Protein 3FLH (pdb70)

Sequence (326 aa):
NDKKIELLTTYLSLYIDHHTVLADQNATGKYVVLDVRNAPAQVKKDQIKGAIAPAKDLATRIGELDPAKTYVVYDWTGGTTLGKTALLVLLSAGFEAYELAGALEGWKGQLPLEHNDKKIELLTTYLSLYIDHHTVLADQNATGKYVVLDVRNAPAQVKKDQIKGAIAPAKDLATRIGELDPAKTYVVYDWTGGTTLGKTALLVLLSAGFEAYELAGALEGWKGQLPLEHHHHNDKKIELLTTYLSLYIDHHTVLADQNATGKYVVLDVRNQIKGAIAPAKDLATRIGELDPAKTYVVYDWTGGTTLGKTALLVLLSAGFEAYELA

Foldseek 3Di:
DVVVVVCVVVVPVQADEVVVVQVVCVCVQQEAEEEAPPDDCVVVVKFAPNHDYHLVCCVVCVVVDDQPHEYEYAYDFPPDCSQVSSSCVQVVVVHHYHYYVGGPVNCVCPHHMGD/DVVVVVCVVVVCLQADEVVVVQVVVVVVQQEAEEEAEPPVVCVVQFAAARYDYHLVCLLVCVVVDDQNHEYEYAYCAPPDCSQVSSSCSQVVVVHHYHYYPGGNVRCPCPHHTNDDDD/DVVVVVCVVVVPVQADEVVVVVCVCVVVQQEAEEEAPCDDPRHHYHLVCCLPCVVVDDLSHEYEYEDPVPDDPRSVSSSVSQVVVVHHYHYYD

Radius of gyration: 20.42 Å; Cα contacts (8 Å, |Δi|>4): 548; chains: 3; bounding box: 60×43×54 Å

InterPro domains:
  IPR001763 Rhodanese-like domain [PF00581] (23-111)
  IPR001763 Rhodanese-like domain [PS50206] (29-119)
  IPR001763 Rhodanese-like domain [SM00450] (19-116)
  IPR036873 Rhodanese-like domain superfamily [G3DSA:3.40.250.10] (1-120)
  IPR036873 Rhodanese-like domain superfamily [SSF52821] (23-119)
  IPR050229 Thiosulfate sulfurtransferase GlpE [PTHR43031] (27-118)

CATH classification: 3.40.250.10

Solvent-accessible surface area: 16706 Å² total

Nearest PDB structures (foldseek):
  3flh-assembly1_A  TM=1.009E+00  e=1.452E-22  Lactiplantibacillus plantarum
  3fnj-assembly2_E  TM=9.848E-01  e=2.359E-20  Lactiplantibacillus plantarum
  3o3w-assembly2_F  TM=7.785E-01  e=2.132E-08  Halalkalibacterium halodurans
  3o3w-assembly2_D  TM=7.700E-01  e=6.942E-07  Halalkalibacterium halodurans
  3tp9-assembly1_B  TM=7.769E-01  e=1.414E-05  Alicyclobacillus acidocaldarius subsp. acidocaldarius DSM 446

Secondary structure (DSSP, 8-state):
-HHHHHHHHHHHTTEE-HHHHHH-------EEEEE---S-HHHH--EETT-B--HHHHHHHGGGS-TTSEEEEE-SSSS-SHHHHHHHHHHHHT-EEEEETTHHHHHH----EE-/-HHHHHHHHHHHTTEE-HHHHHH-------EEEEE-S-GGGGGG--PBTT-B--HHHHHHHGGGS-TTSEEEEE-SSTTSSHHHHHHHHHHHTT-EEEEETTHHHHHH----BSS---/-HHHHHHHHHHHHTEE-HHHHHH---S---EEEEE-----TT-B--HHHHHHHGGGS-TTSEEEEE-TT--SSHHHHHHHHHHHTT--EEEE-

B-factor: mean 23.4, std 12.41, range [1.0, 78.78]

Organism: Lactiplantibacillus plantarum (strain ATCC BAA-793 / NCIMB 8826 / WCFS1) (NCBI:txid220668)

Structure (mmCIF, N/CA/C/O backbone):
data_3FLH
#
_entry.id   3FLH
#
_cell.length_a   57.892
_cell.length_b   47.429
_cell.length_c   62.769
_cell.angle_alpha   90.00
_cell.angle_beta   113.55
_cell.angle_gamma   90.00
#
_symmetry.space_group_name_H-M   'P 1 21 1'
#
loop_
_entity.id
_entity.type
_entity.pdbx_description
1 polymer 'uncharacterized protein lp_1913'
2 non-polymer 'BROMIDE ION'
3 water water
#
loop_
_atom_site.group_PDB
_atom_site.id
_atom_site.type_symbol
_atom_site.label_atom_id
_atom_site.label_alt_id
_atom_site.label_comp_id
_atom_site.label_asym_id
_atom_site.label_entity_id
_atom_site.label_seq_id
_atom_site.pdbx_PDB_ins_code
_atom_site.Cartn_x
_atom_site.Cartn_y
_atom_site.Cartn_z
_atom_site.occupancy
_atom_site.B_iso_or_equiv
_atom_site.auth_seq_id
_atom_site.auth_comp_id
_atom_site.auth_asym_id
_atom_site.auth_atom_id
_atom_site.pdbx_PDB_model_num
ATOM 9 N N . ASN A 1 2 ? 3.115 16.915 18.813 1.00 20.90 2 ASN A N 1
ATOM 10 C CA . ASN A 1 2 ? 3.951 15.920 18.147 1.00 22.00 2 ASN A CA 1
ATOM 11 C C . ASN A 1 2 ? 4.601 16.461 16.889 1.00 16.48 2 ASN A C 1
ATOM 12 O O . ASN A 1 2 ? 4.808 15.719 15.931 1.00 22.51 2 ASN A O 1
ATOM 17 N N . ASP A 1 3 ? 4.921 17.749 16.889 1.00 15.37 3 ASP A N 1
ATOM 18 C CA . ASP A 1 3 ? 5.537 18.371 15.730 1.00 19.85 3 ASP A CA 1
ATOM 19 C C . ASP A 1 3 ? 6.843 17.699 15.314 1.00 15.16 3 ASP A C 1
ATOM 20 O O . ASP A 1 3 ? 7.034 17.409 14.138 1.00 14.80 3 ASP A O 1
ATOM 25 N N . LYS A 1 4 ? 7.739 17.452 16.265 1.00 13.81 4 LYS A N 1
ATOM 26 C CA . LYS A 1 4 ? 9.004 16.818 15.920 1.00 15.32 4 LYS A CA 1
ATOM 27 C C . LYS A 1 4 ? 8.810 15.435 15.316 1.00 11.17 4 LYS A C 1
ATOM 28 O O . LYS A 1 4 ? 9.460 15.082 14.332 1.00 13.95 4 LYS A O 1
ATOM 34 N N . LYS A 1 5 ? 7.916 14.651 15.903 1.00 10.50 5 LYS A N 1
ATOM 35 C CA . LYS A 1 5 ? 7.653 13.308 15.398 1.00 13.67 5 LYS A CA 1
ATOM 36 C C . LYS A 1 5 ? 7.124 13.339 13.962 1.00 17.44 5 LYS A C 1
ATOM 37 O O . LYS A 1 5 ? 7.596 12.592 13.105 1.00 9.37 5 LYS A O 1
ATOM 43 N N . ILE A 1 6 ? 6.143 14.203 13.714 1.00 10.84 6 ILE A N 1
ATOM 44 C CA . ILE A 1 6 ? 5.534 14.341 12.392 1.00 13.35 6 ILE A CA 1
ATOM 45 C C . ILE A 1 6 ? 6.574 14.755 11.341 1.00 13.66 6 ILE A C 1
ATOM 46 O O . ILE A 1 6 ? 6.596 14.226 10.230 1.00 11.73 6 ILE A O 1
ATOM 51 N N . GLU A 1 7 ? 7.438 15.694 11.710 1.00 12.06 7 GLU A N 1
ATOM 52 C CA . GLU A 1 7 ? 8.491 16.168 10.829 1.00 16.11 7 GLU A CA 1
ATOM 53 C C . GLU A 1 7 ? 9.419 15.014 10.425 1.00 17.12 7 GLU A C 1
ATOM 54 O O . GLU A 1 7 ? 9.720 14.831 9.243 1.00 13.01 7 GLU A O 1
ATOM 60 N N . LEU A 1 8 ? 9.872 14.241 11.408 1.00 9.47 8 LEU A N 1
ATOM 61 C CA . LEU A 1 8 ? 10.763 13.119 11.129 1.00 8.25 8 LEU A CA 1
ATOM 62 C C . LEU A 1 8 ? 10.044 12.058 10.300 1.00 10.52 8 LEU A C 1
ATOM 63 O O . LEU A 1 8 ? 10.587 11.573 9.312 1.00 13.06 8 LEU A O 1
ATOM 68 N N . LEU A 1 9 ? 8.822 11.705 10.696 1.00 9.95 9 LEU A N 1
ATOM 69 C CA . LEU A 1 9 ? 8.061 10.703 9.962 1.00 11.13 9 LEU A CA 1
ATOM 70 C C . LEU A 1 9 ? 7.871 11.106 8.503 1.00 9.06 9 LEU A C 1
ATOM 71 O O . LEU A 1 9 ? 7.987 10.283 7.595 1.00 12.45 9 LEU A O 1
ATOM 76 N N . THR A 1 10 ? 7.580 12.376 8.271 1.00 10.72 10 THR A N 1
ATOM 77 C CA . THR A 1 10 ? 7.367 12.840 6.905 1.00 11.02 10 THR A CA 1
ATOM 78 C C . THR A 1 10 ? 8.659 12.777 6.089 1.00 12.53 10 THR A C 1
ATOM 79 O O . THR A 1 10 ? 8.654 12.289 4.964 1.00 9.85 10 THR A O 1
ATOM 83 N N . THR A 1 11 ? 9.764 13.260 6.653 1.00 9.54 11 THR A N 1
ATOM 84 C CA . THR A 1 11 ? 11.031 13.215 5.933 1.00 12.85 11 THR A CA 1
ATOM 85 C C . THR A 1 11 ? 11.463 11.760 5.729 1.00 14.76 11 THR A C 1
ATOM 86 O O . THR A 1 11 ? 11.899 11.368 4.638 1.00 9.97 11 THR A O 1
ATOM 90 N N . TYR A 1 12 ? 11.324 10.964 6.782 1.00 9.13 12 TYR A N 1
ATOM 91 C CA . TYR A 1 12 ? 11.691 9.557 6.742 1.00 14.66 12 TYR A CA 1
ATOM 92 C C . TYR A 1 12 ? 10.940 8.817 5.645 1.00 12.54 12 TYR A C 1
ATOM 93 O O . TYR A 1 12 ? 11.545 8.128 4.817 1.00 6.62 12 TYR A O 1
ATOM 102 N N . LEU A 1 13 ? 9.617 8.949 5.639 1.00 6.29 13 LEU A N 1
ATOM 103 C CA . LEU A 1 13 ? 8.810 8.266 4.631 1.00 11.25 13 LEU A CA 1
ATOM 104 C C . LEU A 1 13 ? 9.087 8.738 3.203 1.00 9.61 13 LEU A C 1
ATOM 105 O O . LEU A 1 13 ? 8.970 7.952 2.260 1.00 5.91 13 LEU A O 1
ATOM 110 N N . SER A 1 14 ? 9.468 10.005 3.039 1.00 4.37 14 SER A N 1
ATOM 111 C CA . SER A 1 14 ? 9.762 10.524 1.701 1.00 5.13 14 SER A CA 1
ATOM 112 C C . SER A 1 14 ? 10.982 9.851 1.054 1.00 6.73 14 SER A C 1
ATOM 113 O O . SER A 1 14 ? 11.263 10.056 -0.128 1.00 7.31 14 SER A O 1
ATOM 116 N N . LEU A 1 15 ? 11.710 9.058 1.831 1.00 8.93 15 LEU A N 1
ATOM 117 C CA . LEU A 1 15 ? 12.888 8.363 1.313 1.00 5.41 15 LEU A CA 1
ATOM 118 C C . LEU A 1 15 ? 12.511 7.136 0.486 1.00 10.92 15 LEU A C 1
ATOM 119 O O . LEU A 1 15 ? 13.277 6.694 -0.378 1.00 11.24 15 LEU A O 1
ATOM 124 N N . TYR A 1 16 ? 11.322 6.603 0.742 1.00 6.39 16 TYR A N 1
ATOM 125 C CA . TYR A 1 16 ? 10.861 5.383 0.090 1.00 8.48 16 TYR A CA 1
ATOM 126 C C . TYR A 1 16 ? 9.869 5.470 -1.059 1.00 16.96 16 TYR A C 1
ATOM 127 O O . TYR A 1 16 ? 9.212 6.485 -1.276 1.00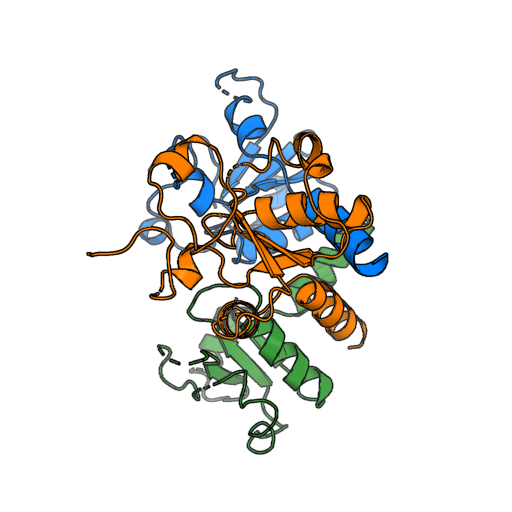 15.74 16 TYR A O 1
ATOM 136 N N . ILE A 1 17 ? 9.775 4.362 -1.789 1.00 11.16 17 ILE A N 1
ATOM 137 C CA . ILE A 1 17 ? 8.813 4.225 -2.873 1.00 10.85 17 ILE A CA 1
ATOM 138 C C . ILE A 1 17 ? 8.124 2.893 -2.570 1.00 12.18 17 ILE A C 1
ATOM 139 O O . ILE A 1 17 ? 8.774 1.938 -2.154 1.00 12.60 17 ILE A O 1
ATOM 144 N N . ASP A 1 18 ? 6.806 2.849 -2.752 1.00 14.45 18 ASP A N 1
ATOM 145 C CA . ASP A 1 18 ? 6.000 1.654 -2.477 1.00 22.24 18 ASP A CA 1
ATOM 146 C C . ASP A 1 18 ? 6.275 0.542 -3.485 1.00 17.70 18 ASP A C 1
ATOM 147 O O . ASP A 1 18 ? 6.396 0.796 -4.680 1.00 17.35 18 ASP A O 1
ATOM 152 N N . HIS A 1 19 ? 6.346 -0.692 -3.001 1.00 14.41 19 HIS A N 1
ATOM 153 C CA . HIS A 1 19 ? 6.625 -1.829 -3.868 1.00 17.90 19 HIS A CA 1
ATOM 154 C C . HIS A 1 19 ? 5.563 -2.032 -4.947 1.00 19.20 19 HIS A C 1
ATOM 155 O O . HIS A 1 19 ? 5.850 -2.586 -6.008 1.00 17.65 19 HIS A O 1
ATOM 162 N N . HIS A 1 20 ? 4.336 -1.600 -4.677 1.00 17.39 20 HIS A N 1
ATOM 163 C CA . HIS A 1 20 ? 3.261 -1.755 -5.655 1.00 24.66 20 HIS A CA 1
ATOM 164 C C . HIS A 1 20 ? 3.590 -0.986 -6.935 1.00 17.33 20 HIS A C 1
ATOM 165 O O . HIS A 1 20 ? 3.366 -1.470 -8.047 1.00 10.10 20 HIS A O 1
ATOM 172 N N . THR A 1 21 ? 4.125 0.216 -6.761 1.00 12.97 21 THR A N 1
ATOM 173 C CA . THR A 1 21 ? 4.503 1.072 -7.878 1.00 12.96 21 THR A CA 1
ATOM 174 C C . THR A 1 21 ? 5.627 0.419 -8.673 1.00 12.78 21 THR A C 1
ATOM 175 O O . THR A 1 21 ? 5.614 0.421 -9.905 1.00 8.98 21 THR A O 1
ATOM 179 N N . VAL A 1 22 ? 6.603 -0.145 -7.967 1.00 11.66 22 VAL A N 1
ATOM 180 C CA . VAL A 1 22 ? 7.719 -0.801 -8.635 1.00 8.55 22 VAL A CA 1
ATOM 181 C C . VAL A 1 22 ? 7.178 -2.007 -9.412 1.00 12.83 22 VAL A C 1
ATOM 182 O O . VAL A 1 22 ? 7.500 -2.183 -10.589 1.00 8.84 22 VAL A O 1
ATOM 186 N N . LEU A 1 23 ? 6.333 -2.804 -8.753 1.00 11.06 23 LEU A N 1
ATOM 187 C CA . LEU A 1 23 ? 5.725 -3.996 -9.356 1.00 17.80 23 LEU A CA 1
ATOM 188 C C . LEU A 1 23 ? 4.969 -3.698 -10.659 1.00 17.17 23 LEU A C 1
ATOM 189 O O . LEU A 1 23 ? 5.087 -4.441 -11.638 1.00 17.68 23 LEU A O 1
ATOM 194 N N . ALA A 1 24 ? 4.189 -2.621 -10.669 1.00 17.53 24 ALA A N 1
ATOM 195 C CA . ALA A 1 24 ? 3.421 -2.248 -11.859 1.00 14.68 24 ALA A CA 1
ATOM 196 C C . ALA A 1 24 ? 4.315 -1.821 -13.027 1.00 20.66 24 ALA A C 1
ATOM 197 O O . ALA A 1 24 ? 3.979 -2.048 -14.191 1.00 19.18 24 ALA A O 1
ATOM 199 N N . ASP A 1 25 ? 5.449 -1.200 -12.716 1.00 14.34 25 ASP A N 1
ATOM 200 C CA . ASP A 1 25 ? 6.381 -0.751 -13.744 1.00 17.33 25 ASP A CA 1
ATOM 201 C C . ASP A 1 25 ? 6.945 -1.927 -14.539 1.00 23.13 25 ASP A C 1
ATOM 202 O O . ASP A 1 25 ? 7.104 -1.838 -15.762 1.00 20.65 25 ASP A O 1
ATOM 215 N N . GLN A 1 27 ? 5.522 -5.051 -14.686 1.00 27.34 27 GLN A N 1
ATOM 216 C CA . GLN A 1 27 ? 4.442 -5.797 -15.324 1.00 34.08 27 GLN A CA 1
ATOM 217 C C . GLN A 1 27 ? 3.885 -5.047 -16.533 1.00 38.88 27 GLN A C 1
ATOM 218 O O . GLN A 1 27 ? 3.243 -5.645 -17.395 1.00 42.42 27 GLN A O 1
ATOM 224 N N . ASN A 1 28 ? 4.126 -3.740 -16.591 1.00 35.72 28 ASN A N 1
ATOM 225 C CA . ASN A 1 28 ? 3.655 -2.927 -17.707 1.00 29.87 28 ASN A CA 1
ATOM 226 C C . ASN A 1 28 ? 4.812 -2.525 -18.619 1.00 28.66 28 ASN A C 1
ATOM 227 O O . ASN A 1 28 ? 4.604 -1.920 -19.673 1.00 22.55 28 ASN A O 1
ATOM 232 N N . ALA A 1 29 ? 6.029 -2.875 -18.207 1.00 20.89 29 ALA A N 1
ATOM 233 C CA . ALA A 1 29 ? 7.235 -2.559 -18.967 1.00 13.80 29 ALA A CA 1
ATOM 234 C C . ALA A 1 29 ? 7.267 -1.076 -19.318 1.00 19.33 29 ALA A C 1
ATOM 235 O O . ALA A 1 29 ? 7.635 -0.695 -20.431 1.00 17.22 29 ALA A O 1
ATOM 237 N N . THR A 1 30 ? 6.891 -0.243 -18.351 1.00 17.93 30 THR A N 1
ATOM 238 C CA . THR A 1 30 ? 6.848 1.196 -18.552 1.00 13.40 30 THR A CA 1
ATOM 239 C C . THR A 1 30 ? 8.187 1.897 -18.433 1.00 16.61 30 THR A C 1
ATOM 240 O O . THR A 1 30 ? 8.271 3.109 -18.623 1.00 16.24 30 THR A O 1
ATOM 244 N N . GLY A 1 31 ? 9.230 1.134 -18.119 1.00 20.35 31 GLY A N 1
ATOM 245 C CA . GLY A 1 31 ? 10.564 1.698 -17.987 1.00 17.76 31 GLY A CA 1
ATOM 246 C C . GLY A 1 31 ? 10.694 2.878 -17.043 1.00 22.39 31 GLY A C 1
ATOM 247 O O . GLY A 1 31 ? 11.502 3.781 -17.275 1.00 19.14 31 GLY A O 1
ATOM 248 N N . LYS A 1 32 ? 9.917 2.881 -15.965 1.00 18.46 32 LYS A N 1
ATOM 249 C CA . LYS A 1 32 ? 9.973 3.992 -15.009 1.00 16.05 32 LYS A CA 1
ATOM 250 C C . LYS A 1 32 ? 11.133 3.939 -14.023 1.00 14.78 32 LYS A C 1
ATOM 251 O O . LYS A 1 32 ? 11.714 4.973 -13.693 1.00 11.89 32 LYS A O 1
ATOM 257 N N . TYR A 1 33 ? 11.468 2.737 -13.559 1.00 11.70 33 TYR A N 1
ATOM 258 C CA . TYR A 1 33 ? 12.515 2.588 -12.559 1.00 12.75 33 TYR A CA 1
ATOM 259 C C . TYR A 1 33 ? 13.600 1.559 -12.861 1.00 15.78 33 TYR A C 1
ATOM 260 O O . TYR A 1 33 ? 13.362 0.569 -13.544 1.00 8.08 33 TYR A O 1
ATOM 269 N N . VAL A 1 34 ? 14.801 1.817 -12.349 1.00 11.72 34 VAL A N 1
ATOM 270 C CA . VAL A 1 34 ? 15.909 0.881 -12.483 1.00 10.07 34 VAL A CA 1
ATOM 271 C C . VAL A 1 34 ? 16.118 0.409 -11.058 1.00 13.01 34 VAL A C 1
ATOM 272 O O . VAL A 1 34 ? 16.407 1.215 -10.165 1.00 12.65 34 VAL A O 1
ATOM 276 N N . VAL A 1 35 ? 15.938 -0.885 -10.834 1.00 4.52 35 VAL A N 1
ATOM 277 C CA . VAL A 1 35 ? 16.104 -1.451 -9.501 1.00 8.21 35 VAL A CA 1
ATOM 278 C C . VAL A 1 35 ? 17.537 -1.898 -9.226 1.00 8.37 35 VAL A C 1
ATOM 279 O O . VAL A 1 35 ? 18.081 -2.732 -9.945 1.00 9.38 35 VAL A O 1
ATOM 283 N N . LEU A 1 36 ? 18.139 -1.337 -8.178 1.00 6.59 36 LEU A N 1
ATOM 284 C CA . LEU A 1 36 ? 19.502 -1.688 -7.792 1.00 7.95 36 LEU A CA 1
ATOM 285 C C . LEU A 1 36 ? 19.549 -2.475 -6.481 1.00 9.22 36 LEU A C 1
ATOM 286 O O . LEU A 1 36 ? 18.988 -2.059 -5.465 1.00 4.87 36 LEU A O 1
ATOM 291 N N . ASP A 1 37 ? 20.216 -3.622 -6.525 1.00 8.06 37 ASP A N 1
ATOM 292 C CA . ASP A 1 37 ? 20.406 -4.479 -5.354 1.00 6.67 37 ASP A CA 1
ATOM 293 C C . ASP A 1 37 ? 21.748 -3.969 -4.812 1.00 9.95 37 ASP A C 1
ATOM 294 O O . ASP A 1 37 ? 22.792 -4.206 -5.428 1.00 5.98 37 ASP A O 1
ATOM 299 N N . VAL A 1 38 ? 21.741 -3.278 -3.672 1.00 6.60 38 VAL A N 1
ATOM 300 C CA . VAL A 1 38 ? 22.986 -2.715 -3.146 1.00 5.34 38 VAL A CA 1
ATOM 301 C C . VAL A 1 38 ? 23.684 -3.467 -2.012 1.00 6.08 38 VAL A C 1
ATOM 302 O O . VAL A 1 38 ? 24.552 -2.922 -1.332 1.00 8.01 38 VAL A O 1
ATOM 306 N N . ARG A 1 39 ? 23.314 -4.725 -1.822 1.00 5.88 39 ARG A N 1
ATOM 307 C CA . ARG A 1 39 ? 23.916 -5.559 -0.794 1.00 4.62 39 ARG A CA 1
ATOM 308 C C . ARG A 1 39 ? 25.387 -5.809 -1.115 1.00 7.35 39 ARG A C 1
ATOM 309 O O . ARG A 1 39 ? 25.760 -5.982 -2.276 1.00 10.49 39 ARG A O 1
ATOM 317 N N . ASN A 1 40 ? 26.223 -5.841 -0.083 1.00 9.71 40 ASN A N 1
ATOM 318 C CA . ASN A 1 40 ? 27.649 -6.076 -0.275 1.00 7.73 40 ASN A CA 1
ATOM 319 C C . ASN A 1 40 ? 28.021 -7.549 -0.198 1.00 17.50 40 ASN A C 1
ATOM 320 O O . ASN A 1 40 ? 29.139 -7.929 -0.560 1.00 13.12 40 ASN A O 1
ATOM 325 N N . ALA A 1 41 ? 27.109 -8.383 0.286 1.00 12.30 41 ALA A N 1
ATOM 326 C CA . ALA A 1 41 ? 27.408 -9.810 0.397 1.00 13.51 41 ALA A CA 1
ATOM 327 C C . ALA A 1 41 ? 27.696 -10.460 -0.957 1.00 9.32 41 ALA A C 1
ATOM 328 O O . ALA A 1 41 ? 27.210 -10.006 -1.998 1.00 8.84 41 ALA A O 1
ATOM 330 N N . PRO A 1 42 ? 28.497 -11.535 -0.957 1.00 8.17 42 PRO A N 1
ATOM 331 C CA . PRO A 1 42 ? 28.819 -12.227 -2.210 1.00 12.50 42 PRO A CA 1
ATOM 332 C C . PRO A 1 42 ? 27.557 -12.832 -2.837 1.00 10.34 42 PRO A C 1
ATOM 333 O O . PRO A 1 42 ? 26.544 -13.046 -2.153 1.00 9.17 42 PRO A O 1
ATOM 337 N N . ALA A 1 43 ? 27.634 -13.118 -4.134 1.00 14.57 43 ALA A N 1
ATOM 338 C CA . ALA A 1 43 ? 26.527 -13.722 -4.877 1.00 12.11 43 ALA A CA 1
ATOM 339 C C . ALA A 1 43 ? 26.097 -15.041 -4.225 1.00 15.17 43 ALA A C 1
ATOM 340 O O . ALA A 1 43 ? 24.900 -15.353 -4.152 1.00 12.06 43 ALA A O 1
ATOM 342 N N . GLN A 1 44 ? 27.077 -15.808 -3.748 1.00 10.32 44 GLN A N 1
ATOM 343 C CA . GLN A 1 44 ? 26.807 -17.088 -3.099 1.00 13.02 44 GLN A CA 1
ATOM 344 C C . GLN A 1 44 ? 26.022 -16.926 -1.800 1.00 10.58 44 GLN A C 1
ATOM 345 O O . GLN A 1 44 ? 25.386 -17.870 -1.335 1.00 13.53 44 GLN A O 1
ATOM 351 N N . VAL A 1 45 ? 26.070 -15.733 -1.214 1.00 12.55 45 VAL A N 1
ATOM 352 C CA . VAL A 1 45 ? 25.330 -15.468 0.017 1.00 11.56 45 VAL A CA 1
ATOM 353 C C . VAL A 1 45 ? 23.978 -14.843 -0.328 1.00 15.05 45 VAL A C 1
ATOM 354 O O . VAL A 1 45 ? 22.958 -15.169 0.285 1.00 12.50 45 VAL A O 1
ATOM 358 N N . LYS A 1 46 ? 23.959 -13.949 -1.310 1.00 8.03 46 LYS A N 1
ATOM 359 C CA . LYS A 1 46 ? 22.700 -13.325 -1.684 1.00 18.64 46 LYS A CA 1
ATOM 360 C C . LYS A 1 46 ? 21.692 -14.373 -2.148 1.00 18.16 46 LYS A C 1
ATOM 361 O O . LYS A 1 46 ? 20.529 -14.344 -1.736 1.00 15.56 46 LYS A O 1
ATOM 367 N N . LYS A 1 47 ? 22.143 -15.303 -2.987 1.00 18.11 47 LYS A N 1
ATOM 368 C CA . LYS A 1 47 ? 21.286 -16.374 -3.505 1.00 18.55 47 LYS A CA 1
ATOM 369 C C . LYS A 1 47 ? 20.364 -15.895 -4.620 1.00 18.65 47 LYS A C 1
ATOM 370 O O . LYS A 1 47 ? 20.543 -16.249 -5.784 1.00 25.22 47 LYS A O 1
ATOM 376 N N . ASP A 1 48 ? 19.368 -15.099 -4.254 1.00 16.52 48 ASP A N 1
ATOM 377 C CA . ASP A 1 48 ? 18.413 -14.576 -5.220 1.00 19.22 48 ASP A CA 1
ATOM 378 C C . ASP A 1 48 ? 18.345 -13.052 -5.142 1.00 22.03 48 ASP A C 1
ATOM 379 O O . ASP A 1 48 ? 18.898 -12.439 -4.227 1.00 17.84 48 ASP A O 1
ATOM 384 N N . GLN A 1 49 ? 17.657 -12.449 -6.105 1.00 14.62 49 GLN A N 1
ATOM 385 C CA . GLN A 1 49 ? 17.516 -11.004 -6.145 1.00 12.50 49 GLN A CA 1
ATOM 386 C C . GLN A 1 49 ? 16.185 -10.654 -6.792 1.00 15.74 49 GLN A C 1
ATOM 387 O O . GLN A 1 49 ? 15.534 -11.514 -7.395 1.00 10.12 49 GLN A O 1
ATOM 393 N N . ILE A 1 50 ? 15.770 -9.401 -6.651 1.00 9.77 50 ILE A N 1
ATOM 394 C CA . ILE A 1 50 ? 14.523 -8.966 -7.257 1.00 10.50 50 ILE A CA 1
ATOM 395 C C . ILE A 1 50 ? 14.649 -9.106 -8.767 1.00 11.29 50 ILE A C 1
ATOM 396 O O . ILE A 1 50 ? 15.698 -8.816 -9.346 1.00 9.90 50 ILE A O 1
ATOM 401 N N . LYS A 1 51 ? 13.579 -9.584 -9.391 1.00 19.24 51 LYS A N 1
ATOM 402 C CA . LYS A 1 51 ? 13.533 -9.794 -10.838 1.00 19.33 51 LYS A CA 1
ATOM 403 C C . LYS A 1 51 ? 13.891 -8.530 -11.617 1.00 16.27 51 LYS A C 1
ATOM 404 O O . LYS A 1 51 ? 13.254 -7.494 -11.448 1.00 15.85 51 LYS A O 1
ATOM 410 N N . GLY A 1 52 ? 14.912 -8.624 -12.467 1.00 17.01 52 GLY A N 1
ATOM 411 C CA . GLY A 1 52 ? 15.318 -7.488 -13.274 1.00 10.13 52 GLY A CA 1
ATOM 412 C C . GLY A 1 52 ? 16.240 -6.503 -12.586 1.00 15.21 52 GLY A C 1
ATOM 413 O O . GLY A 1 52 ? 16.638 -5.500 -13.180 1.00 15.81 52 GLY A O 1
ATOM 414 N N . ALA A 1 53 ? 16.590 -6.794 -11.340 1.00 12.12 53 ALA A N 1
ATOM 415 C CA . ALA A 1 53 ? 17.461 -5.929 -10.561 1.00 13.25 53 ALA A CA 1
ATOM 416 C C . ALA A 1 53 ? 18.902 -5.951 -11.052 1.00 16.23 53 ALA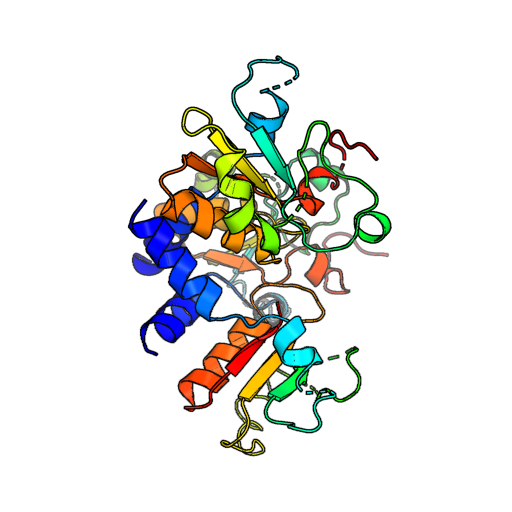 A C 1
ATOM 417 O O . ALA A 1 53 ? 19.347 -6.912 -11.674 1.00 15.59 53 ALA A O 1
ATOM 419 N N . ILE A 1 54 ? 19.629 -4.880 -10.771 1.00 15.28 54 ILE A N 1
ATOM 420 C CA . ILE A 1 54 ? 21.028 -4.802 -11.158 1.00 17.51 54 ILE A CA 1
ATOM 421 C C . ILE A 1 54 ? 21.859 -4.830 -9.878 1.00 16.38 54 ILE A C 1
ATOM 422 O O . ILE A 1 54 ? 21.583 -4.090 -8.928 1.00 13.36 54 ILE A O 1
ATOM 427 N N . ALA A 1 55 ? 22.868 -5.691 -9.855 1.00 7.77 55 ALA A N 1
ATOM 428 C CA . ALA A 1 55 ? 23.730 -5.803 -8.691 1.00 12.37 55 ALA A CA 1
ATOM 429 C C . ALA A 1 55 ? 24.664 -4.611 -8.681 1.00 10.88 55 ALA A C 1
ATOM 430 O O . ALA A 1 55 ? 25.538 -4.478 -9.545 1.00 14.52 55 ALA A O 1
ATOM 440 N N . PRO A 1 57 ? 26.605 -3.155 -5.609 1.00 11.94 57 PRO A N 1
ATOM 441 C CA . PRO A 1 57 ? 27.022 -3.098 -4.203 1.00 11.24 57 PRO A CA 1
ATOM 442 C C . PRO A 1 57 ? 27.282 -1.688 -3.713 1.00 15.92 57 PRO A C 1
ATOM 443 O O . PRO A 1 57 ? 27.987 -0.913 -4.364 1.00 10.40 57 PRO A O 1
ATOM 447 N N . ALA A 1 58 ? 26.719 -1.371 -2.552 1.00 10.53 58 ALA A N 1
ATOM 448 C CA . ALA A 1 58 ? 26.881 -0.056 -1.950 1.00 6.04 58 ALA A CA 1
ATOM 449 C C . ALA A 1 58 ? 28.351 0.353 -1.886 1.00 17.91 58 ALA A C 1
ATOM 450 O O . ALA A 1 58 ? 28.683 1.519 -2.091 1.00 12.07 58 ALA A O 1
ATOM 452 N N . LYS A 1 59 ? 29.228 -0.609 -1.615 1.00 7.74 59 LYS A N 1
ATOM 453 C CA . LYS A 1 59 ? 30.653 -0.325 -1.516 1.00 14.85 59 LYS A CA 1
ATOM 454 C C . LYS A 1 59 ? 31.342 0.050 -2.829 1.00 18.85 59 LYS A C 1
ATOM 455 O O . LYS A 1 59 ? 32.437 0.611 -2.810 1.00 15.88 59 LYS A O 1
ATOM 461 N N . ASP A 1 60 ? 30.712 -0.258 -3.962 1.00 13.60 60 ASP A N 1
ATOM 462 C CA . ASP A 1 60 ? 31.295 0.052 -5.270 1.00 12.96 60 ASP A CA 1
ATOM 463 C C . ASP A 1 60 ? 30.530 1.138 -6.024 1.00 14.24 60 ASP A C 1
ATOM 464 O O . ASP A 1 60 ? 30.982 1.627 -7.065 1.00 14.02 60 ASP A O 1
ATOM 469 N N . LEU A 1 61 ? 29.363 1.503 -5.508 1.00 16.43 61 LEU A N 1
ATOM 470 C CA . LEU A 1 61 ? 28.527 2.511 -6.150 1.00 18.89 61 LEU A CA 1
ATOM 471 C C . LEU A 1 61 ? 29.321 3.747 -6.580 1.00 19.18 61 LEU A C 1
ATOM 472 O O . LEU A 1 61 ? 29.270 4.147 -7.746 1.00 18.03 61 LEU A O 1
ATOM 477 N N . ALA A 1 62 ? 30.064 4.342 -5.652 1.00 20.53 62 ALA A N 1
ATOM 478 C CA . ALA A 1 62 ? 30.865 5.534 -5.958 1.00 25.64 62 ALA A CA 1
ATOM 479 C C . ALA A 1 62 ? 31.743 5.333 -7.194 1.00 27.56 62 ALA A C 1
ATOM 480 O O . ALA A 1 62 ? 31.781 6.182 -8.089 1.00 27.53 62 ALA A O 1
ATOM 482 N N . THR A 1 63 ? 32.447 4.206 -7.233 1.00 24.57 63 THR A N 1
ATOM 483 C CA . THR A 1 63 ? 33.333 3.883 -8.346 1.00 20.59 63 THR A CA 1
ATOM 484 C C . THR A 1 63 ? 32.605 3.590 -9.660 1.00 25.29 63 THR A C 1
ATOM 485 O O . THR A 1 63 ? 33.072 3.973 -10.732 1.00 21.39 63 THR A O 1
ATOM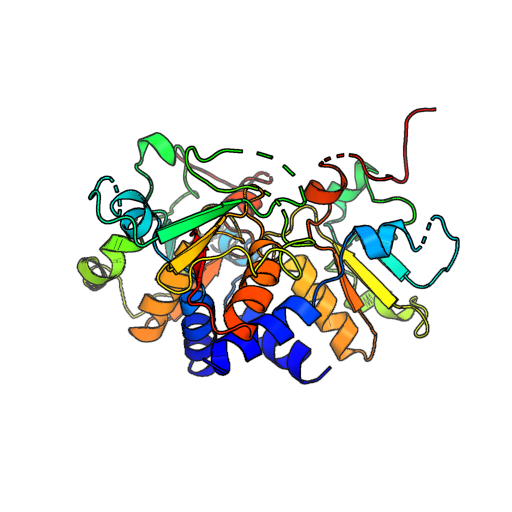 489 N N . ARG A 1 64 ? 31.464 2.911 -9.572 1.00 22.67 64 ARG A N 1
ATOM 490 C CA . ARG A 1 64 ? 30.691 2.538 -10.755 1.00 23.18 64 ARG A CA 1
ATOM 491 C C . ARG A 1 64 ? 29.586 3.535 -11.114 1.00 22.90 64 ARG A C 1
ATOM 492 O O . ARG A 1 64 ? 28.797 3.301 -12.037 1.00 15.33 64 ARG A O 1
ATOM 500 N N . ILE A 1 65 ? 29.539 4.651 -10.399 1.00 23.77 65 ILE A N 1
ATOM 501 C CA . ILE A 1 65 ? 28.505 5.653 -10.622 1.00 23.39 65 ILE A CA 1
ATOM 502 C C . ILE A 1 65 ? 28.402 6.110 -12.077 1.00 28.35 65 ILE A C 1
ATOM 503 O O . ILE A 1 65 ? 27.313 6.424 -12.559 1.00 20.38 65 ILE A O 1
ATOM 508 N N . GLY A 1 66 ? 29.529 6.129 -12.781 1.00 23.00 66 GLY A N 1
ATOM 509 C CA . GLY A 1 66 ? 29.519 6.543 -14.175 1.00 28.71 66 GLY A CA 1
ATOM 510 C C . GLY A 1 66 ? 28.648 5.653 -15.046 1.00 27.48 66 GLY A C 1
ATOM 511 O O . GLY A 1 66 ? 28.258 6.038 -16.149 1.00 25.90 66 GLY A O 1
ATOM 512 N N . GLU A 1 67 ? 28.341 4.461 -14.542 1.00 27.33 67 GLU A N 1
ATOM 513 C CA . GLU A 1 67 ? 27.522 3.488 -15.255 1.00 20.91 67 GLU A CA 1
ATOM 514 C C . GLU A 1 67 ? 26.043 3.858 -15.280 1.00 24.81 67 GLU A C 1
ATOM 515 O O . GLU A 1 67 ? 25.312 3.474 -16.197 1.00 24.26 67 GLU A O 1
ATOM 521 N N . LEU A 1 68 ? 25.608 4.603 -14.271 1.00 17.46 68 LEU A N 1
ATOM 522 C CA . LEU A 1 68 ? 24.214 5.012 -14.157 1.00 22.12 68 LEU A CA 1
ATOM 523 C C . LEU A 1 68 ? 23.858 6.186 -15.048 1.00 21.68 68 LEU A C 1
ATOM 524 O O . LEU A 1 68 ? 24.695 7.040 -15.341 1.00 29.66 68 LEU A O 1
ATOM 529 N N . ASP A 1 69 ? 22.601 6.218 -15.473 1.00 24.29 69 ASP A N 1
ATOM 530 C CA . ASP A 1 69 ? 22.098 7.287 -16.320 1.00 24.04 69 ASP A CA 1
ATOM 531 C C . ASP A 1 69 ? 21.402 8.318 -15.431 1.00 27.14 69 ASP A C 1
ATOM 532 O O . ASP A 1 69 ? 20.476 7.987 -14.695 1.00 15.92 69 ASP A O 1
ATOM 537 N N . PRO A 1 70 ? 21.851 9.582 -15.488 1.00 26.58 70 PRO A N 1
ATOM 538 C CA . PRO A 1 70 ? 21.304 10.698 -14.707 1.00 23.17 70 PRO A CA 1
ATOM 539 C C . PRO A 1 70 ? 19.825 10.980 -14.948 1.00 26.58 70 PRO A C 1
ATOM 540 O O . PRO A 1 70 ? 19.136 11.497 -14.068 1.00 27.74 70 PRO A O 1
ATOM 544 N N . ALA A 1 71 ? 19.345 10.642 -16.142 1.00 22.44 71 ALA A N 1
ATOM 545 C CA . ALA A 1 71 ? 17.954 10.895 -16.513 1.00 26.69 71 ALA A CA 1
ATOM 546 C C . ALA A 1 71 ? 16.963 9.852 -16.022 1.00 26.97 71 ALA A C 1
ATOM 547 O O . ALA A 1 71 ? 15.754 10.006 -16.200 1.00 23.07 71 ALA A O 1
ATOM 549 N N . LYS A 1 72 ? 17.465 8.786 -15.417 1.00 22.28 72 LYS A N 1
ATOM 550 C CA . LYS A 1 72 ? 16.578 7.749 -14.927 1.00 19.03 72 LYS A CA 1
ATOM 551 C C . LYS A 1 72 ? 16.344 7.858 -13.424 1.00 13.25 72 LYS A C 1
ATOM 552 O O . LYS A 1 72 ? 16.990 8.647 -12.736 1.00 19.21 72 LYS A O 1
ATOM 558 N N . THR A 1 73 ? 15.407 7.062 -12.932 1.00 9.02 73 THR A N 1
ATOM 559 C CA . THR A 1 73 ? 15.056 7.043 -11.525 1.00 9.69 73 THR A CA 1
ATOM 560 C C . THR A 1 73 ? 15.473 5.706 -10.933 1.00 6.93 73 THR A C 1
ATOM 561 O O . THR A 1 73 ? 15.055 4.652 -11.413 1.00 13.12 73 THR A O 1
ATOM 565 N N . TYR A 1 74 ? 16.275 5.749 -9.877 1.00 11.08 74 TYR A N 1
ATOM 566 C CA . TYR A 1 74 ? 16.776 4.534 -9.250 1.00 7.33 74 TYR A CA 1
ATOM 567 C C . TYR A 1 74 ? 16.081 4.143 -7.950 1.00 9.79 74 TYR A C 1
ATOM 568 O O . TYR A 1 74 ? 15.726 4.994 -7.133 1.00 11.90 74 TYR A O 1
ATOM 577 N N . VAL A 1 75 ? 15.880 2.841 -7.775 1.00 6.08 75 VAL A N 1
ATOM 578 C CA . VAL A 1 75 ? 15.253 2.302 -6.564 1.00 10.45 75 VAL A CA 1
ATOM 579 C C . VAL A 1 75 ? 16.264 1.319 -5.955 1.00 6.46 75 VAL A C 1
ATOM 580 O O . VAL A 1 75 ? 16.641 0.340 -6.598 1.00 7.54 75 VAL A O 1
ATOM 584 N N . VAL A 1 76 ? 16.715 1.587 -4.734 1.00 2.72 76 VAL A N 1
ATOM 585 C CA . VAL A 1 76 ? 17.688 0.710 -4.088 1.00 8.86 76 VAL A CA 1
ATOM 586 C C . VAL A 1 76 ? 17.022 -0.155 -3.029 1.00 10.57 76 VAL A C 1
ATOM 587 O O . VAL A 1 76 ? 16.013 0.235 -2.449 1.00 4.73 76 VAL A O 1
ATOM 591 N N . TYR A 1 77 ? 17.566 -1.345 -2.799 1.00 8.28 77 TYR A N 1
ATOM 592 C CA . TYR A 1 77 ? 17.012 -2.216 -1.779 1.00 8.97 77 TYR A CA 1
ATOM 593 C C . TYR A 1 77 ? 18.132 -3.042 -1.179 1.00 10.94 77 TYR A C 1
ATOM 594 O O . TYR A 1 77 ? 19.150 -3.303 -1.825 1.00 10.80 77 TYR A O 1
ATOM 603 N N . ASP A 1 78 ? 17.931 -3.426 0.074 1.00 15.84 78 ASP A N 1
ATOM 604 C CA . ASP A 1 78 ? 18.901 -4.192 0.845 1.00 12.96 78 ASP A CA 1
ATOM 605 C C . ASP A 1 78 ? 18.150 -5.399 1.400 1.00 7.93 78 ASP A C 1
ATOM 606 O O . ASP A 1 78 ? 17.022 -5.672 0.985 1.00 8.22 78 ASP A O 1
ATOM 611 N N . TRP A 1 79 ? 18.755 -6.120 2.338 1.00 5.81 79 TRP A N 1
ATOM 612 C CA . TRP A 1 79 ? 18.105 -7.300 2.906 1.00 6.95 79 TRP A CA 1
ATOM 613 C C . TRP A 1 79 ? 16.762 -6.989 3.563 1.00 13.63 79 TRP A C 1
ATOM 614 O O . TRP A 1 79 ? 15.738 -7.574 3.217 1.00 8.58 79 TRP A O 1
ATOM 625 N N . THR A 1 80 ? 16.778 -6.069 4.523 1.00 15.70 80 THR A N 1
ATOM 626 C CA . THR A 1 80 ? 15.573 -5.706 5.266 1.00 15.36 80 THR A CA 1
ATOM 627 C C . THR A 1 80 ? 15.469 -4.198 5.437 1.00 21.02 80 THR A C 1
ATOM 628 O O . THR A 1 80 ? 16.346 -3.442 5.007 1.00 14.42 80 THR A O 1
ATOM 632 N N . GLY A 1 81 ? 14.402 -3.771 6.106 1.00 18.76 81 GLY A N 1
ATOM 633 C CA . GLY A 1 81 ? 14.207 -2.358 6.363 1.00 17.22 81 GLY A CA 1
ATOM 634 C C . GLY A 1 81 ? 15.206 -1.880 7.405 1.00 18.57 81 GLY A C 1
ATOM 635 O O . GLY A 1 81 ? 15.522 -0.693 7.463 1.00 22.38 81 GLY A O 1
ATOM 636 N N . GLY A 1 82 ? 15.700 -2.814 8.219 1.00 15.05 82 GLY A N 1
ATOM 637 C CA . GLY A 1 82 ? 16.657 -2.491 9.262 1.00 15.34 82 GLY A CA 1
ATOM 638 C C . GLY A 1 82 ? 18.102 -2.370 8.809 1.00 22.59 82 GLY A C 1
ATOM 639 O O . GLY A 1 82 ? 18.907 -1.698 9.461 1.00 21.06 82 GLY A O 1
ATOM 640 N N . THR A 1 83 ? 18.451 -3.029 7.709 1.00 12.51 83 THR A N 1
ATOM 641 C CA . THR A 1 83 ? 19.813 -2.942 7.197 1.00 20.02 83 THR A CA 1
ATOM 642 C C . THR A 1 83 ? 20.030 -1.514 6.701 1.00 15.45 83 THR A C 1
ATOM 643 O O . THR A 1 83 ? 19.082 -0.845 6.287 1.00 15.16 83 THR A O 1
ATOM 647 N N . THR A 1 84 ? 21.280 -1.066 6.737 1.00 10.03 84 THR A N 1
ATOM 648 C CA . THR A 1 84 ? 21.638 0.298 6.355 1.00 19.06 84 THR A CA 1
ATOM 649 C C . THR A 1 84 ? 22.277 0.499 4.991 1.00 13.33 84 THR A C 1
ATOM 650 O O . THR A 1 84 ? 22.637 1.627 4.664 1.00 12.20 84 THR A O 1
ATOM 654 N N . LEU A 1 85 ? 22.452 -0.558 4.203 1.00 9.51 85 LEU A N 1
ATOM 655 C CA . LEU A 1 85 ? 23.075 -0.365 2.893 1.00 10.01 85 LEU A CA 1
ATOM 656 C C . LEU A 1 85 ? 22.111 0.360 1.955 1.00 9.76 85 LEU A C 1
ATOM 657 O O . LEU A 1 85 ? 22.537 1.107 1.066 1.00 8.68 85 LEU A O 1
ATOM 662 N N . GLY A 1 86 ? 20.812 0.148 2.161 1.00 6.91 86 GLY A N 1
ATOM 663 C CA . GLY A 1 86 ? 19.820 0.834 1.350 1.00 6.63 86 GLY A CA 1
ATOM 664 C C . GLY A 1 86 ? 19.983 2.333 1.553 1.00 14.40 86 GLY A C 1
ATOM 665 O O . GLY A 1 86 ? 20.113 3.094 0.588 1.00 10.07 86 GLY A O 1
ATOM 666 N N . LYS A 1 87 ? 19.998 2.770 2.812 1.00 5.26 87 LYS A N 1
ATOM 667 C CA . LYS A 1 87 ? 20.145 4.190 3.093 1.00 8.20 87 LYS A CA 1
ATOM 668 C C . LYS A 1 87 ? 21.519 4.704 2.649 1.00 9.21 87 LYS A C 1
ATOM 669 O O . LYS A 1 87 ? 21.626 5.818 2.142 1.00 8.99 87 LYS A O 1
ATOM 675 N N . THR A 1 88 ? 22.570 3.901 2.824 1.00 5.40 88 THR A N 1
ATOM 676 C CA . THR A 1 88 ? 23.902 4.337 2.410 1.00 8.15 88 THR A CA 1
ATOM 677 C C . THR A 1 88 ? 23.955 4.635 0.901 1.00 12.20 88 THR A C 1
ATOM 678 O O . THR A 1 88 ? 24.494 5.668 0.474 1.00 7.27 88 THR A O 1
ATOM 682 N N . ALA A 1 89 ? 23.394 3.732 0.099 1.00 5.88 89 ALA A N 1
ATOM 683 C CA . ALA A 1 89 ? 23.372 3.892 -1.359 1.00 7.32 89 ALA A CA 1
ATOM 684 C C . ALA A 1 89 ? 22.505 5.081 -1.750 1.00 12.97 89 ALA A C 1
ATOM 685 O O . ALA A 1 89 ? 22.841 5.843 -2.665 1.00 4.56 89 ALA A O 1
ATOM 687 N N . LEU A 1 90 ? 21.374 5.220 -1.063 1.00 6.22 90 LEU A N 1
ATOM 688 C CA . LEU A 1 90 ? 20.457 6.320 -1.323 1.00 4.09 90 LEU A CA 1
ATOM 689 C C . LEU A 1 90 ? 21.172 7.657 -1.084 1.00 10.57 90 LEU A C 1
ATOM 690 O O . LEU A 1 90 ? 21.065 8.577 -1.896 1.00 11.28 90 LEU A O 1
ATOM 695 N N . LEU A 1 91 ? 21.902 7.752 0.024 1.00 4.45 91 LEU A N 1
ATOM 696 C CA . LEU A 1 91 ? 22.637 8.969 0.348 1.00 9.91 91 LEU A CA 1
ATOM 697 C C . LEU A 1 91 ? 23.661 9.320 -0.731 1.00 13.27 91 LEU A C 1
ATOM 698 O O . LEU A 1 91 ? 23.780 10.486 -1.124 1.00 11.30 91 LEU A O 1
ATOM 703 N N . VAL A 1 92 ? 24.391 8.316 -1.211 1.00 9.10 92 VAL A N 1
ATOM 704 C CA . VAL A 1 92 ? 25.382 8.534 -2.257 1.00 6.83 92 VAL A CA 1
ATOM 705 C C . VAL A 1 92 ? 24.715 9.067 -3.526 1.00 11.85 92 VAL A C 1
ATOM 706 O O . VAL A 1 92 ? 25.179 10.052 -4.114 1.00 12.13 92 VAL A O 1
ATOM 710 N N . LEU A 1 93 ? 23.620 8.424 -3.938 1.00 4.93 93 LEU A N 1
ATO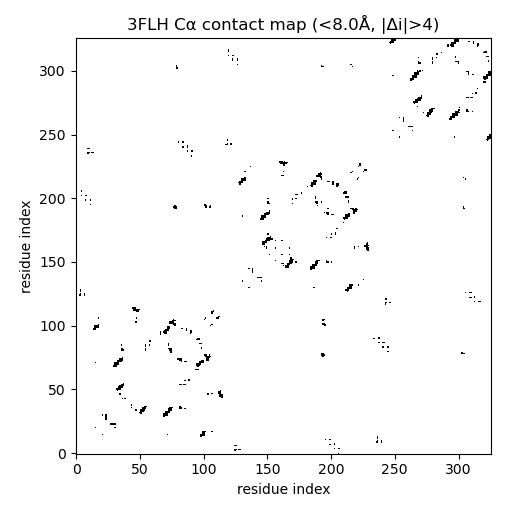M 711 C CA . LEU A 1 93 ? 22.885 8.831 -5.134 1.00 8.46 93 LEU A CA 1
ATOM 712 C C . LEU A 1 93 ? 22.281 10.230 -5.000 1.00 10.11 93 LEU A C 1
ATOM 713 O O . LEU A 1 93 ? 22.473 11.081 -5.871 1.00 10.15 93 LEU A O 1
ATOM 718 N N .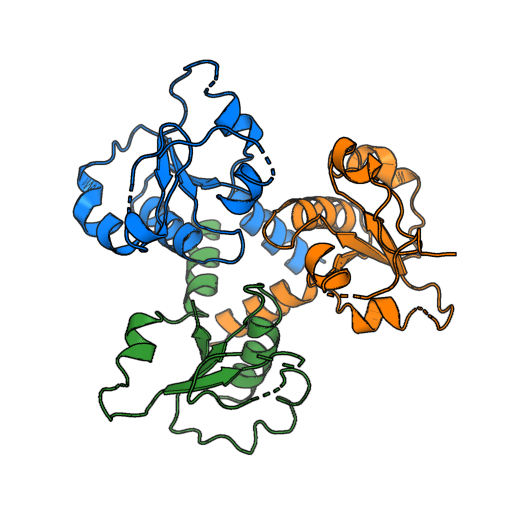 LEU A 1 94 ? 21.540 10.465 -3.923 1.00 7.13 94 LEU A N 1
ATOM 719 C CA . LEU A 1 94 ? 20.944 11.777 -3.718 1.00 12.72 94 LEU A CA 1
ATOM 720 C C . LEU A 1 94 ? 22.043 12.834 -3.652 1.00 12.13 94 LEU A C 1
ATOM 721 O O . LEU A 1 94 ? 21.900 13.918 -4.223 1.00 11.95 94 LEU A O 1
ATOM 726 N N . SER A 1 95 ? 23.150 12.518 -2.979 1.00 6.09 95 SER A N 1
ATOM 727 C CA . SER A 1 95 ? 24.261 13.463 -2.880 1.00 14.39 95 SER A CA 1
ATOM 728 C C . SER A 1 95 ? 24.888 13.738 -4.244 1.00 12.42 95 SER A C 1
ATOM 729 O O . SER A 1 95 ? 25.443 14.813 -4.476 1.00 14.93 95 SER A O 1
ATOM 732 N N . ALA A 1 96 ? 24.812 12.762 -5.141 1.00 13.46 96 ALA A N 1
ATOM 733 C CA . ALA A 1 96 ? 25.390 12.914 -6.478 1.00 8.81 96 ALA A CA 1
ATOM 734 C C . ALA A 1 96 ? 24.438 13.626 -7.442 1.00 20.67 96 ALA A C 1
ATOM 735 O O . ALA A 1 96 ? 24.798 13.906 -8.588 1.00 16.50 96 ALA A O 1
ATOM 737 N N . GLY A 1 97 ? 23.226 13.913 -6.974 1.00 16.53 97 GLY A N 1
ATOM 738 C CA . GLY A 1 97 ? 22.258 14.592 -7.812 1.00 13.37 97 GLY A CA 1
ATOM 739 C C . GLY A 1 97 ? 21.320 13.661 -8.563 1.00 14.07 97 GLY A C 1
ATOM 740 O O . GLY A 1 97 ? 20.546 14.105 -9.412 1.00 18.24 97 GLY A O 1
ATOM 741 N N . PHE A 1 98 ? 21.386 12.370 -8.257 1.00 11.72 98 PHE A N 1
ATOM 742 C CA . PHE A 1 98 ? 20.528 11.381 -8.910 1.00 14.15 98 PHE A CA 1
ATOM 743 C C . PHE A 1 98 ? 19.155 11.303 -8.247 1.00 14.17 98 PHE A C 1
ATOM 744 O O . PHE A 1 98 ? 19.015 11.579 -7.057 1.00 8.75 98 PHE A O 1
ATOM 752 N N . GLU A 1 99 ? 18.134 10.947 -9.021 1.00 17.22 99 GLU A N 1
ATOM 753 C CA . GLU A 1 99 ? 16.810 10.800 -8.437 1.00 17.54 99 GLU A CA 1
ATOM 754 C C . GLU A 1 99 ? 16.736 9.343 -7.988 1.00 18.21 99 GLU A C 1
ATOM 755 O O . GLU A 1 99 ? 16.845 8.429 -8.806 1.00 17.10 99 GLU A O 1
ATOM 761 N N . ALA A 1 100 ? 16.566 9.129 -6.687 1.00 13.14 100 ALA A N 1
ATOM 762 C CA . ALA A 1 100 ? 16.519 7.778 -6.152 1.00 11.39 100 ALA A CA 1
ATOM 763 C C . ALA A 1 100 ? 15.600 7.648 -4.955 1.00 11.44 100 ALA A C 1
ATOM 764 O O . ALA A 1 100 ? 15.264 8.633 -4.300 1.00 9.43 100 ALA A O 1
ATOM 766 N N . TYR A 1 101 ? 15.219 6.409 -4.668 1.00 9.75 101 TYR A N 1
ATOM 767 C CA . TYR A 1 101 ? 14.341 6.092 -3.547 1.00 9.24 101 TYR A CA 1
ATOM 768 C C . TYR A 1 101 ? 14.748 4.717 -3.026 1.00 14.33 101 TYR A C 1
ATOM 769 O O . TYR A 1 101 ? 15.385 3.946 -3.739 1.00 6.94 101 TYR A O 1
ATOM 778 N N . GLU A 1 102 ? 14.388 4.413 -1.785 1.00 11.53 102 GLU A N 1
ATOM 779 C CA . GLU A 1 102 ? 14.681 3.103 -1.209 1.00 13.02 102 GLU A CA 1
ATOM 780 C C . GLU A 1 102 ? 13.388 2.283 -1.287 1.00 10.91 102 GLU A C 1
ATOM 781 O O . GLU A 1 102 ? 12.304 2.830 -1.094 1.00 10.85 102 GLU A O 1
ATOM 787 N N . LEU A 1 103 ? 13.490 0.987 -1.575 1.00 12.28 103 LEU A N 1
ATOM 788 C CA . LEU A 1 103 ? 12.298 0.126 -1.667 1.00 9.52 103 LEU A CA 1
ATOM 789 C C . LEU A 1 103 ? 11.710 -0.118 -0.281 1.00 9.07 103 LEU A C 1
ATOM 790 O O . LEU A 1 103 ? 12.358 -0.736 0.564 1.00 9.02 103 LEU A O 1
ATOM 795 N N . ALA A 1 104 ? 10.495 0.369 -0.041 1.00 5.90 104 ALA A N 1
ATOM 796 C CA . ALA A 1 104 ? 9.852 0.165 1.249 1.00 8.82 104 ALA A CA 1
ATOM 797 C C . ALA A 1 104 ? 9.662 -1.340 1.448 1.00 13.44 104 ALA A C 1
ATOM 798 O O . ALA A 1 104 ? 9.137 -2.024 0.569 1.00 11.95 104 ALA A O 1
ATOM 800 N N . GLY A 1 105 ? 10.107 -1.854 2.589 1.00 12.40 105 GLY A N 1
ATOM 801 C CA . GLY A 1 105 ? 9.981 -3.277 2.863 1.00 15.92 105 GLY A CA 1
ATOM 802 C C . GLY A 1 105 ? 11.227 -4.072 2.499 1.00 12.81 105 GLY A C 1
ATOM 803 O O . GLY A 1 105 ? 11.435 -5.177 2.998 1.00 14.23 105 GLY A O 1
ATOM 804 N N . ALA A 1 106 ? 12.053 -3.509 1.624 1.00 9.08 106 ALA A N 1
ATOM 805 C CA . ALA A 1 106 ? 13.291 -4.151 1.188 1.00 7.95 106 ALA A CA 1
ATOM 806 C C . ALA A 1 106 ? 13.060 -5.533 0.580 1.00 1.00 106 ALA A C 1
ATOM 807 O O . ALA A 1 106 ? 11.942 -5.876 0.192 1.00 8.36 106 ALA A O 1
ATOM 809 N N . LEU A 1 107 ? 14.120 -6.328 0.481 1.00 9.67 107 LEU A N 1
ATOM 810 C CA . LEU A 1 107 ? 13.997 -7.668 -0.090 1.00 10.84 107 LEU A CA 1
ATOM 811 C C . LEU A 1 107 ? 13.056 -8.549 0.749 1.00 11.00 107 LEU A C 1
ATOM 812 O O . LEU A 1 107 ? 12.240 -9.303 0.210 1.00 9.90 107 LEU A O 1
ATOM 817 N N . GLU A 1 108 ? 13.180 -8.436 2.069 1.00 10.92 108 GLU A N 1
ATOM 818 C CA . GLU A 1 108 ? 12.364 -9.198 3.016 1.00 16.27 108 GLU A CA 1
ATOM 819 C C . GLU A 1 108 ? 10.868 -9.026 2.751 1.00 17.70 108 GLU A C 1
ATOM 820 O O . GLU A 1 108 ? 10.103 -9.994 2.773 1.00 12.05 108 GLU A O 1
ATOM 826 N N . GLY A 1 109 ? 10.462 -7.785 2.507 1.00 13.44 109 GLY A N 1
ATOM 827 C CA . GLY A 1 109 ? 9.062 -7.501 2.242 1.00 17.24 109 GLY A CA 1
ATOM 828 C C . GLY A 1 109 ? 8.633 -8.067 0.904 1.00 15.55 109 GLY A C 1
ATOM 829 O O . GLY A 1 109 ? 7.540 -8.619 0.763 1.00 15.86 109 GLY A O 1
ATOM 830 N N . TRP A 1 110 ? 9.506 -7.931 -0.086 1.00 15.98 110 TRP A N 1
ATOM 831 C CA . TRP A 1 110 ? 9.243 -8.426 -1.433 1.00 9.35 110 TRP A CA 1
ATOM 832 C C . TRP A 1 110 ? 8.987 -9.934 -1.393 1.00 12.81 110 TRP A C 1
ATOM 833 O O . TRP A 1 110 ? 8.002 -10.427 -1.959 1.00 15.17 110 TRP A O 1
ATOM 844 N N . LYS A 1 111 ? 9.884 -10.658 -0.726 1.00 13.37 111 LYS A N 1
ATOM 845 C CA . LYS A 1 111 ? 9.766 -12.108 -0.583 1.00 15.92 111 LYS A CA 1
ATOM 846 C C . LYS A 1 111 ? 8.520 -12.459 0.221 1.00 16.13 111 LYS A C 1
ATOM 847 O O . LYS A 1 111 ? 7.827 -13.429 -0.078 1.00 15.59 111 LYS A O 1
ATOM 853 N N . GLY A 1 112 ? 8.247 -11.662 1.247 1.00 17.68 112 GLY A N 1
ATOM 854 C CA . GLY A 1 112 ? 7.088 -11.906 2.084 1.00 27.25 112 GLY A CA 1
ATOM 855 C C . GLY A 1 112 ? 5.793 -11.843 1.301 1.00 25.29 112 GLY A C 1
ATOM 856 O O . GLY A 1 112 ? 4.861 -12.598 1.579 1.00 21.10 112 GLY A O 1
ATOM 865 N N . GLN A 1 114 ? 5.567 -12.649 -1.690 1.00 25.00 114 GLN A N 1
ATOM 866 C CA . GLN A 1 114 ? 5.741 -13.605 -2.781 1.00 25.92 114 GLN A CA 1
ATOM 867 C C . GLN A 1 114 ? 5.827 -12.919 -4.139 1.00 16.85 114 GLN A C 1
ATOM 868 O O . GLN A 1 114 ? 5.144 -13.310 -5.081 1.00 19.47 114 GLN A O 1
ATOM 874 N N . LEU A 1 115 ? 6.664 -11.891 -4.234 1.00 19.27 115 LEU A N 1
ATOM 875 C CA . LEU A 1 115 ? 6.848 -11.162 -5.489 1.00 17.12 115 LEU A CA 1
ATOM 876 C C . LEU A 1 115 ? 7.981 -11.804 -6.303 1.00 20.96 115 LEU A C 1
ATOM 877 O O . LEU A 1 115 ? 8.767 -12.598 -5.774 1.00 14.91 115 LEU A O 1
ATOM 882 N N . PRO A 1 116 ? 8.079 -11.463 -7.600 1.00 15.40 116 PRO A N 1
ATOM 883 C CA . PRO A 1 116 ? 9.099 -12.008 -8.512 1.00 19.23 116 PRO A CA 1
ATOM 884 C C . PRO A 1 116 ? 10.582 -11.877 -8.164 1.00 17.69 116 PRO A C 1
ATOM 885 O O . PRO A 1 116 ? 11.100 -10.789 -7.910 1.00 7.26 116 PRO A O 1
ATOM 889 N N . LEU A 1 117 ? 11.257 -13.018 -8.162 1.00 11.96 117 LEU A N 1
ATOM 890 C CA . LEU A 1 117 ? 12.677 -13.062 -7.880 1.00 17.35 117 LEU A CA 1
ATOM 891 C C . LEU A 1 117 ? 13.399 -13.779 -9.021 1.00 20.03 117 LEU A C 1
ATOM 892 O O . LEU A 1 117 ? 12.777 -14.294 -9.958 1.00 17.87 117 LEU A O 1
ATOM 897 N N . GLU A 1 118 ? 14.720 -13.804 -8.932 1.00 14.36 118 GLU A N 1
ATOM 898 C CA . GLU A 1 118 ? 15.543 -14.468 -9.927 1.00 15.44 118 GLU A CA 1
ATOM 899 C C . GLU A 1 118 ? 16.838 -14.858 -9.241 1.00 20.65 118 GLU A C 1
ATOM 900 O O . GLU A 1 118 ? 17.179 -14.323 -8.183 1.00 13.24 118 GLU A O 1
ATOM 906 N N . HIS A 1 119 ? 17.550 -15.801 -9.843 1.00 27.18 119 HIS A N 1
ATOM 907 C CA . HIS A 1 119 ? 18.810 -16.281 -9.298 1.00 26.87 119 HIS A CA 1
ATOM 908 C C . HIS A 1 119 ? 19.962 -15.769 -10.144 1.00 29.05 119 HIS A C 1
ATOM 909 O O . HIS A 1 119 ? 19.771 -14.878 -10.974 1.00 32.08 119 HIS A O 1
ATOM 916 N N . ASN B 1 2 ? 28.044 14.959 20.151 1.00 27.52 2 ASN B N 1
ATOM 917 C CA . ASN B 1 2 ? 27.169 15.186 18.970 1.00 30.21 2 ASN B CA 1
ATOM 918 C C . ASN B 1 2 ? 25.685 15.324 19.312 1.00 23.27 2 ASN B C 1
ATOM 919 O O . ASN B 1 2 ? 24.972 14.332 19.500 1.00 16.57 2 ASN B O 1
ATOM 924 N N . ASP B 1 3 ? 25.232 16.574 19.373 1.00 18.03 3 ASP B N 1
ATOM 925 C CA . ASP B 1 3 ? 23.846 16.900 19.681 1.00 19.26 3 ASP B CA 1
ATOM 926 C C . ASP B 1 3 ? 22.890 16.394 18.612 1.00 18.41 3 ASP B C 1
ATOM 927 O O . ASP B 1 3 ? 21.782 15.961 18.923 1.00 16.27 3 ASP B O 1
ATOM 932 N N . LYS B 1 4 ? 23.307 16.463 17.352 1.00 13.89 4 LYS B N 1
ATOM 933 C CA . LYS B 1 4 ? 22.450 16.008 16.269 1.00 14.58 4 LYS B CA 1
ATOM 934 C C . LYS B 1 4 ? 22.098 14.532 16.369 1.00 12.57 4 LYS B C 1
ATOM 935 O O . LYS B 1 4 ? 20.964 14.149 16.076 1.00 12.63 4 LYS B O 1
ATOM 941 N N . LYS B 1 5 ? 23.057 13.703 16.780 1.00 14.83 5 LYS B N 1
ATOM 942 C CA . LYS B 1 5 ? 22.805 12.265 16.915 1.00 14.97 5 LYS B CA 1
ATOM 943 C C . LYS B 1 5 ? 21.781 11.992 18.012 1.00 15.83 5 LYS B C 1
ATOM 944 O O . LYS B 1 5 ? 20.809 11.261 17.809 1.00 14.76 5 LYS B O 1
ATOM 950 N N . ILE B 1 6 ? 22.020 12.575 19.179 1.00 12.87 6 ILE B N 1
ATOM 951 C CA . ILE B 1 6 ? 21.145 12.400 20.330 1.00 15.52 6 ILE B CA 1
ATOM 952 C C . ILE B 1 6 ? 19.761 12.950 20.022 1.00 16.05 6 ILE B C 1
ATOM 953 O O . ILE B 1 6 ? 18.743 12.409 20.463 1.00 16.67 6 ILE B O 1
ATOM 958 N N . GLU B 1 7 ? 19.735 14.028 19.253 1.00 9.46 7 GLU B N 1
ATOM 959 C CA . GLU B 1 7 ? 18.488 14.655 18.858 1.00 15.00 7 GLU B CA 1
ATOM 960 C C . GLU B 1 7 ? 17.682 13.659 18.012 1.00 17.56 7 GLU B C 1
ATOM 961 O O . GLU B 1 7 ? 16.496 13.444 18.254 1.00 13.13 7 GLU B O 1
ATOM 967 N N . LEU B 1 8 ? 18.332 13.047 17.024 1.00 18.16 8 LEU B N 1
ATOM 968 C CA . LEU B 1 8 ? 17.654 12.078 16.162 1.00 16.07 8 LEU B CA 1
ATOM 969 C C . LEU B 1 8 ? 17.214 10.842 16.948 1.00 11.09 8 LEU B C 1
ATOM 970 O O . LEU B 1 8 ? 16.075 10.396 16.828 1.00 14.79 8 LEU B O 1
ATOM 975 N N . LEU B 1 9 ? 18.114 10.294 17.756 1.00 11.93 9 LEU B N 1
ATOM 976 C CA . LEU B 1 9 ? 17.794 9.113 18.555 1.00 14.21 9 LEU B CA 1
ATOM 977 C C . LEU B 1 9 ? 16.590 9.337 19.462 1.00 14.08 9 LEU B C 1
ATOM 978 O O . LEU B 1 9 ? 15.734 8.460 19.613 1.00 11.05 9 LEU B O 1
ATOM 983 N N . THR B 1 10 ? 16.532 10.514 20.075 1.00 11.19 10 THR B N 1
ATOM 984 C CA . THR B 1 10 ? 15.437 10.851 20.985 1.00 12.36 10 THR B CA 1
ATOM 985 C C . THR B 1 10 ? 14.101 10.924 20.258 1.00 12.96 10 THR B C 1
ATOM 986 O O . THR B 1 10 ? 13.090 10.419 20.748 1.00 11.64 10 THR B O 1
ATOM 990 N N . THR B 1 11 ? 14.092 11.560 19.092 1.00 12.48 11 THR B N 1
ATOM 991 C CA . THR B 1 11 ? 12.852 11.686 18.332 1.00 13.77 11 THR B CA 1
ATOM 992 C C . THR B 1 11 ? 12.435 10.364 17.698 1.00 8.18 11 THR B C 1
ATOM 993 O O . THR B 1 11 ? 11.249 10.021 17.683 1.00 8.41 11 THR B O 1
ATOM 997 N N . TYR B 1 12 ? 13.409 9.622 17.175 1.00 9.39 12 TYR B N 1
ATOM 998 C CA . TYR B 1 12 ? 13.119 8.339 16.528 1.00 8.98 12 TYR B CA 1
ATOM 999 C C . TYR B 1 12 ? 12.561 7.338 17.550 1.00 11.88 12 TYR B C 1
ATOM 1000 O O . TYR B 1 12 ? 11.597 6.624 17.268 1.00 8.25 12 TYR B O 1
ATOM 1009 N N . LEU B 1 13 ? 13.168 7.287 18.734 1.00 11.51 13 LEU B N 1
ATOM 1010 C CA . LEU B 1 13 ? 12.713 6.368 19.768 1.00 9.31 13 LEU B CA 1
ATOM 1011 C C . LEU B 1 13 ? 11.355 6.780 20.333 1.00 12.30 13 LEU B C 1
ATOM 1012 O O . LEU B 1 13 ? 10.583 5.930 20.781 1.00 13.39 13 LEU B O 1
ATOM 1017 N N . SER B 1 14 ? 11.052 8.076 20.300 1.00 12.43 14 SER B N 1
ATOM 1018 C CA . SER B 1 14 ? 9.767 8.562 20.817 1.00 11.87 14 SER B CA 1
ATOM 1019 C C . SER B 1 14 ? 8.604 8.060 19.967 1.00 10.65 14 SER B C 1
ATOM 1020 O O . SER B 1 14 ? 7.440 8.230 20.332 1.00 10.53 14 SER B O 1
ATOM 1023 N N . LEU B 1 15 ? 8.922 7.454 18.828 1.00 9.42 15 LEU B N 1
ATOM 1024 C CA . LEU B 1 15 ? 7.902 6.930 17.924 1.00 10.51 15 LEU B CA 1
ATOM 1025 C C . LEU B 1 15 ? 7.477 5.527 18.332 1.00 10.83 15 LEU B C 1
ATOM 1026 O O . LEU B 1 15 ? 6.410 5.057 17.937 1.00 17.65 15 LEU B O 1
ATOM 1031 N N . TYR B 1 16 ? 8.311 4.863 19.128 1.00 12.76 16 TYR B N 1
ATOM 1032 C CA . TYR B 1 16 ? 8.031 3.494 19.546 1.00 13.18 16 TYR B CA 1
ATOM 1033 C C . TYR B 1 16 ? 7.628 3.307 21.000 1.00 14.80 16 TYR B C 1
ATOM 1034 O O . TYR B 1 16 ? 7.856 4.169 21.849 1.00 12.14 16 TYR B O 1
ATOM 1043 N N . ILE B 1 17 ? 7.023 2.154 21.268 1.00 17.46 17 ILE B N 1
ATOM 1044 C CA . ILE B 1 17 ? 6.613 1.785 22.613 1.00 16.87 17 ILE B CA 1
ATOM 1045 C C . ILE B 1 17 ? 7.110 0.356 22.842 1.00 20.27 17 ILE B C 1
ATOM 1046 O O . ILE B 1 17 ? 7.032 -0.494 21.950 1.00 15.39 17 ILE B O 1
ATOM 1051 N N . ASP B 1 18 ? 7.652 0.117 24.032 1.00 16.53 18 ASP B N 1
ATOM 1052 C CA . ASP B 1 18 ? 8.201 -1.182 24.399 1.00 23.01 18 ASP B CA 1
ATOM 1053 C C . ASP B 1 18 ? 7.104 -2.222 24.615 1.00 17.67 18 ASP B C 1
ATOM 1054 O O . ASP B 1 18 ? 6.038 -1.915 25.147 1.00 16.30 18 ASP B O 1
ATOM 1059 N N . HIS B 1 19 ? 7.376 -3.455 24.201 1.00 20.97 19 HIS B N 1
ATOM 1060 C CA . HIS B 1 19 ? 6.406 -4.531 24.340 1.00 23.36 19 HIS B CA 1
ATOM 1061 C C . HIS B 1 19 ? 6.088 -4.794 25.813 1.00 26.11 19 HIS B C 1
ATOM 1062 O O . HIS B 1 19 ? 4.987 -5.223 26.156 1.00 27.25 19 HIS B O 1
ATOM 1069 N N . HIS B 1 20 ? 7.060 -4.520 26.678 1.00 31.22 20 HIS B N 1
ATOM 1070 C CA . HIS B 1 20 ? 6.905 -4.704 28.120 1.00 27.52 20 HIS B CA 1
ATOM 1071 C C . HIS B 1 20 ? 5.823 -3.767 28.655 1.00 26.87 20 HIS B C 1
ATOM 1072 O O . HIS B 1 20 ? 5.023 -4.140 29.515 1.00 22.52 20 HIS B O 1
ATOM 1079 N N . THR B 1 21 ? 5.809 -2.543 28.138 1.00 22.90 21 THR B N 1
ATOM 1080 C CA . THR B 1 21 ? 4.833 -1.545 28.547 1.00 20.10 21 THR B CA 1
ATOM 1081 C C . THR B 1 21 ? 3.440 -1.953 28.086 1.00 19.60 21 THR B C 1
ATOM 1082 O O . THR B 1 21 ? 2.460 -1.791 28.814 1.00 23.01 21 THR B O 1
ATOM 1086 N N . VAL B 1 22 ? 3.361 -2.473 26.865 1.00 18.15 22 VAL B N 1
ATOM 1087 C CA . VAL B 1 22 ? 2.092 -2.905 26.282 1.00 26.22 22 VAL B CA 1
ATOM 1088 C C . VAL B 1 22 ? 1.574 -4.151 26.999 1.00 22.44 22 VAL B C 1
ATOM 1089 O O . VAL B 1 22 ? 0.378 -4.279 27.280 1.00 16.21 22 VAL B O 1
ATOM 1093 N N . LEU B 1 23 ? 2.490 -5.063 27.297 1.00 16.35 23 LEU B N 1
ATOM 1094 C CA . LEU B 1 23 ? 2.138 -6.305 27.967 1.00 25.21 23 LEU B CA 1
ATOM 1095 C C . LEU B 1 23 ? 1.614 -6.031 29.376 1.00 23.42 23 LEU B C 1
ATOM 1096 O O . LEU B 1 23 ? 0.535 -6.494 29.746 1.00 27.72 23 LEU B O 1
ATOM 1101 N N . ALA B 1 24 ? 2.370 -5.259 30.150 1.00 27.71 24 ALA B N 1
ATOM 1102 C CA . ALA B 1 24 ? 1.977 -4.926 31.515 1.00 25.17 24 ALA B CA 1
ATOM 1103 C C . ALA B 1 24 ? 0.595 -4.286 31.564 1.00 35.64 24 ALA B C 1
ATOM 1104 O O . ALA B 1 24 ? -0.193 -4.559 32.469 1.00 35.59 24 ALA B O 1
ATOM 1106 N N . ASP B 1 25 ? 0.304 -3.430 30.590 1.00 32.85 25 ASP B N 1
ATOM 1107 C CA . ASP B 1 25 ? -0.984 -2.749 30.537 1.00 26.63 25 ASP B CA 1
ATOM 1108 C C . ASP B 1 25 ? -2.146 -3.706 30.252 1.00 26.93 25 ASP B C 1
ATOM 1109 O O . ASP B 1 25 ? -3.227 -3.549 30.818 1.00 34.67 25 ASP B O 1
ATOM 1122 N N . GLN B 1 27 ? -2.296 -6.766 31.130 1.00 45.84 27 GLN B N 1
ATOM 1123 C CA . GLN B 1 27 ? -2.399 -7.778 32.175 1.00 44.53 27 GLN B CA 1
ATOM 1124 C C . GLN B 1 27 ? -2.784 -7.164 33.513 1.00 45.27 27 GLN B C 1
ATOM 1125 O O . GLN B 1 27 ? -3.101 -7.880 34.464 1.00 49.60 27 GLN B O 1
ATOM 1131 N N . ASN B 1 28 ? -2.759 -5.835 33.581 1.00 46.13 28 ASN B N 1
ATOM 1132 C CA . ASN B 1 28 ? -3.135 -5.127 34.800 1.00 45.37 28 ASN B CA 1
ATOM 1133 C C . ASN B 1 28 ? -4.495 -4.465 34.598 1.00 50.56 28 ASN B C 1
ATOM 1134 O O . ASN B 1 28 ? -5.000 -3.777 35.485 1.00 56.04 28 ASN B O 1
ATOM 1139 N N . ALA B 1 29 ? -5.080 -4.673 33.420 1.00 52.56 29 ALA B N 1
ATOM 1140 C CA . ALA B 1 29 ? -6.385 -4.104 33.088 1.00 48.40 29 ALA B CA 1
ATOM 1141 C C . ALA B 1 29 ? -6.387 -2.583 33.211 1.00 47.08 29 ALA B C 1
ATOM 1142 O O . ALA B 1 29 ? -7.404 -1.977 33.553 1.00 40.12 29 ALA B O 1
ATOM 1144 N N . THR B 1 30 ? -5.244 -1.969 32.931 1.00 46.29 30 THR B N 1
ATOM 1145 C CA . THR B 1 30 ? -5.121 -0.522 33.014 1.00 42.98 30 THR B CA 1
ATOM 1146 C C . THR B 1 30 ? -5.899 0.145 31.882 1.00 41.55 30 THR B C 1
ATOM 1147 O O . THR B 1 30 ? -6.353 1.283 32.015 1.00 41.59 30 THR B O 1
ATOM 1151 N N . GLY B 1 31 ? -6.050 -0.572 30.773 1.00 35.19 31 GLY B N 1
ATOM 1152 C CA . GLY B 1 31 ? -6.782 -0.044 29.635 1.00 30.75 31 GLY B CA 1
ATOM 1153 C C . GLY B 1 31 ? -6.272 1.305 29.174 1.00 34.97 31 GLY B C 1
ATOM 1154 O O . GLY B 1 31 ? -7.049 2.239 28.963 1.00 41.01 31 GLY B O 1
ATOM 1155 N N . LYS B 1 32 ? -4.960 1.415 29.014 1.00 28.10 32 LYS B N 1
ATOM 1156 C CA . LYS B 1 32 ? -4.359 2.666 28.576 1.00 27.78 32 LYS B CA 1
ATOM 1157 C C . LYS B 1 32 ? -3.979 2.601 27.095 1.00 25.38 32 LYS B C 1
ATOM 1158 O O . LYS B 1 32 ? -3.847 3.631 26.437 1.00 31.91 32 LYS B O 1
ATOM 1164 N N . TYR B 1 33 ? -3.819 1.390 26.568 1.00 25.66 33 TYR B N 1
ATOM 1165 C CA . TYR B 1 33 ? -3.438 1.219 25.168 1.00 19.73 33 TYR B CA 1
ATOM 1166 C C . TYR B 1 33 ? -4.410 0.350 24.367 1.00 22.11 33 TYR B C 1
ATOM 1167 O O . TYR B 1 33 ? -5.012 -0.584 24.895 1.00 23.73 33 TYR B O 1
ATOM 1176 N N . VAL B 1 34 ? -4.559 0.684 23.089 1.00 14.56 34 VAL B N 1
ATOM 1177 C CA . VAL B 1 34 ? -5.403 -0.068 22.166 1.00 16.74 34 VAL B CA 1
ATOM 1178 C C . VAL B 1 34 ? -4.460 -0.432 21.025 1.00 13.08 34 VAL B C 1
ATOM 1179 O O . VAL B 1 34 ? -3.866 0.445 20.398 1.00 14.43 34 VAL B O 1
ATOM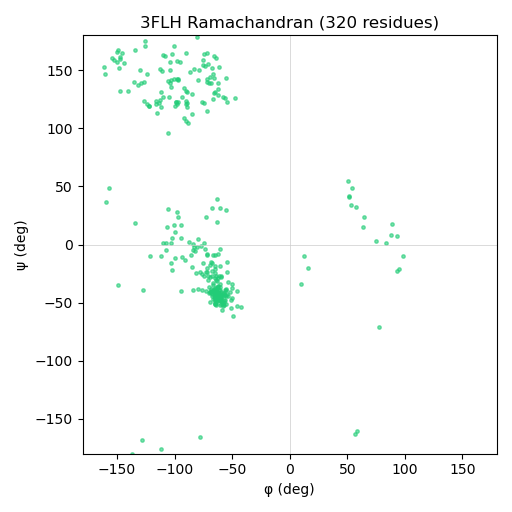 1183 N N . VAL B 1 35 ? -4.312 -1.727 20.782 1.00 10.39 35 VAL B N 1
ATOM 1184 C CA . VAL B 1 35 ? -3.424 -2.238 19.746 1.00 14.97 35 VAL B CA 1
ATOM 1185 C C . VAL B 1 35 ? -4.163 -2.363 18.409 1.00 17.15 35 VAL B C 1
ATOM 1186 O O . VAL B 1 35 ? -5.266 -2.919 18.351 1.00 14.86 35 VAL B O 1
ATOM 1190 N N . LEU B 1 36 ? -3.551 -1.836 17.350 1.00 7.89 36 LEU B N 1
ATOM 1191 C CA . LEU B 1 36 ? -4.114 -1.880 16.000 1.00 11.93 36 LEU B CA 1
ATOM 1192 C C . LEU B 1 36 ? -3.223 -2.692 15.084 1.00 18.55 36 LEU B C 1
ATOM 1193 O O . LEU B 1 36 ? -2.045 -2.366 14.901 1.00 12.83 36 LEU B O 1
ATOM 1198 N N . ASP B 1 37 ? -3.787 -3.749 14.508 1.00 10.42 37 ASP B N 1
ATOM 1199 C CA . ASP B 1 37 ? -3.057 -4.617 13.585 1.00 11.57 37 ASP B CA 1
ATOM 1200 C C . ASP B 1 37 ? -3.247 -3.973 12.213 1.00 11.12 37 ASP B C 1
ATOM 1201 O O . ASP B 1 37 ? -4.320 -4.077 11.628 1.00 11.09 37 ASP B O 1
ATOM 1206 N N . VAL B 1 38 ? -2.219 -3.305 11.703 1.00 15.93 38 VAL B N 1
ATOM 1207 C CA . VAL B 1 38 ? -2.344 -2.634 10.411 1.00 13.63 38 VAL B CA 1
ATOM 1208 C C . VAL B 1 38 ? -1.863 -3.442 9.210 1.00 16.72 38 VAL B C 1
ATOM 1209 O O . VAL B 1 38 ? -1.641 -2.882 8.137 1.00 17.14 38 VAL B O 1
ATOM 1213 N N . ARG B 1 39 ? -1.703 -4.752 9.384 1.00 14.29 39 ARG B N 1
ATOM 1214 C CA . ARG B 1 39 ? -1.265 -5.617 8.286 1.00 20.26 39 ARG B CA 1
ATOM 1215 C C . ARG B 1 39 ? -2.347 -5.645 7.201 1.00 23.37 39 ARG B C 1
ATOM 1216 O O . ARG B 1 39 ? -3.496 -5.290 7.458 1.00 20.03 39 ARG B O 1
ATOM 1224 N N . ASN B 1 40 ? -1.983 -6.070 5.992 1.00 26.80 40 ASN B N 1
ATOM 1225 C CA . ASN B 1 40 ? -2.948 -6.149 4.901 1.00 23.54 40 ASN B CA 1
ATOM 1226 C C . ASN B 1 40 ? -3.993 -7.223 5.202 1.00 30.35 40 ASN B C 1
ATOM 1227 O O . ASN B 1 40 ? -3.696 -8.235 5.842 1.00 24.91 40 ASN B O 1
ATOM 1232 N N . ALA B 1 41 ? -5.219 -6.987 4.742 1.00 30.52 41 ALA B N 1
ATOM 1233 C CA . ALA B 1 41 ? -6.336 -7.899 4.972 1.00 32.45 41 ALA B CA 1
ATOM 1234 C C . ALA B 1 41 ? -6.033 -9.392 4.811 1.00 33.40 41 ALA B C 1
ATOM 1235 O O . ALA B 1 41 ? -6.296 -10.178 5.721 1.00 27.36 41 ALA B O 1
ATOM 1237 N N . PRO B 1 42 ? -5.475 -9.804 3.658 1.00 29.65 42 PRO B N 1
ATOM 1238 C CA . PRO B 1 42 ? -5.173 -11.226 3.455 1.00 32.53 42 PRO B CA 1
ATOM 1239 C C . PRO B 1 42 ? -4.365 -11.881 4.572 1.00 29.20 42 PRO B C 1
ATOM 1240 O O . PRO B 1 42 ? -4.643 -13.013 4.959 1.00 24.52 42 PRO B O 1
ATOM 1244 N N . ALA B 1 43 ? -3.375 -11.165 5.095 1.00 26.26 43 ALA B N 1
ATOM 1245 C CA . ALA B 1 43 ? -2.535 -11.700 6.159 1.00 25.83 43 ALA B CA 1
ATOM 1246 C C . ALA B 1 43 ? -3.310 -11.906 7.459 1.00 26.63 43 ALA B C 1
ATOM 1247 O O . ALA B 1 43 ? -3.054 -12.851 8.208 1.00 20.97 43 ALA B O 1
ATOM 1249 N N . GLN B 1 44 ? -4.263 -11.019 7.717 1.00 22.62 44 GLN B N 1
ATOM 1250 C CA . GLN B 1 44 ? -5.061 -11.082 8.933 1.00 24.08 44 GLN B CA 1
ATOM 1251 C C . GLN B 1 44 ? -6.101 -12.206 8.964 1.00 26.32 44 GLN B C 1
ATOM 1252 O O . GLN B 1 44 ? -6.788 -12.403 9.971 1.00 20.77 44 GLN B O 1
ATOM 1258 N N . VAL B 1 45 ? -6.208 -12.944 7.862 1.00 27.04 45 VAL B N 1
ATOM 1259 C CA . VAL B 1 45 ? -7.140 -14.063 7.769 1.00 22.53 45 VAL B CA 1
ATOM 1260 C C . VAL B 1 45 ? -6.645 -15.246 8.616 1.00 21.94 45 VAL B C 1
ATOM 1261 O O . VAL B 1 45 ? -7.435 -16.095 9.040 1.00 17.33 45 VAL B O 1
ATOM 1265 N N . LYS B 1 46 ? -5.339 -15.292 8.868 1.00 16.25 46 LYS B N 1
ATOM 1266 C CA . LYS B 1 46 ? -4.754 -16.366 9.676 1.00 17.78 46 LYS B CA 1
ATOM 1267 C C . LYS B 1 46 ? -5.125 -16.194 11.146 1.00 15.00 46 LYS B C 1
ATOM 1268 O O . LYS B 1 46 ? -4.844 -17.063 11.970 1.00 14.86 46 LYS B O 1
ATOM 1274 N N . LYS B 1 47 ? -5.742 -15.062 11.468 1.00 14.35 47 LYS B N 1
ATOM 1275 C CA . LYS B 1 47 ? -6.171 -14.786 12.830 1.00 16.78 47 LYS B CA 1
ATOM 1276 C C . LYS B 1 47 ? -5.072 -14.964 13.878 1.00 21.39 47 LYS B C 1
ATOM 1277 O O . LYS B 1 47 ? -5.327 -15.495 14.958 1.00 18.49 47 LYS B O 1
ATOM 1283 N N . ASP B 1 48 ? -3.860 -14.515 13.560 1.00 15.14 48 ASP B N 1
ATOM 1284 C CA . ASP B 1 48 ? -2.729 -14.623 14.474 1.00 19.51 48 ASP B CA 1
ATOM 1285 C C . ASP B 1 48 ? -2.366 -13.277 15.094 1.00 17.15 48 ASP B C 1
ATOM 1286 O O . ASP B 1 48 ? -1.210 -13.025 15.424 1.00 16.75 48 ASP B O 1
ATOM 1291 N N . GLN B 1 49 ? -3.361 -12.417 15.266 1.00 14.48 49 GLN B N 1
ATOM 1292 C CA . GLN B 1 49 ? -3.116 -11.100 15.834 1.00 7.88 49 GLN B CA 1
ATOM 1293 C C . GLN B 1 49 ? -2.800 -11.146 17.326 1.00 13.87 49 GLN B C 1
ATOM 1294 O O . GLN B 1 49 ? -3.027 -12.153 18.005 1.00 12.39 49 GLN B O 1
ATOM 1300 N N . ILE B 1 50 ? -2.264 -10.037 17.815 1.00 13.22 50 ILE B N 1
ATOM 1301 C CA . ILE B 1 50 ? -1.923 -9.871 19.215 1.00 11.37 50 ILE B CA 1
ATOM 1302 C C . ILE B 1 50 ? -3.242 -9.810 19.984 1.00 15.58 50 ILE B C 1
ATOM 1303 O O . ILE B 1 50 ? -4.237 -9.266 19.492 1.00 14.42 50 ILE B O 1
ATOM 1308 N N . LYS B 1 51 ? -3.248 -10.382 21.184 1.00 18.90 51 LYS B N 1
ATOM 1309 C CA . LYS B 1 51 ? -4.437 -10.407 22.031 1.00 13.91 51 LYS B CA 1
ATOM 1310 C C . LYS B 1 51 ? -5.102 -9.032 22.128 1.00 16.16 51 LYS B C 1
ATOM 1311 O O . LYS B 1 51 ? -4.452 -8.040 22.454 1.00 11.89 51 LYS B O 1
ATOM 1317 N N . GLY B 1 52 ? -6.397 -8.979 21.827 1.00 14.46 52 GLY B N 1
ATOM 1318 C CA . GLY B 1 52 ? -7.130 -7.727 21.896 1.00 14.61 52 GLY B CA 1
ATOM 1319 C C . GLY B 1 52 ? -6.869 -6.733 20.772 1.00 20.07 52 GLY B C 1
ATOM 1320 O O . GLY B 1 52 ? -7.418 -5.626 20.775 1.00 16.59 52 GLY B O 1
ATOM 1321 N N . ALA B 1 53 ? -6.043 -7.115 19.804 1.00 13.69 53 ALA B N 1
ATOM 1322 C CA . ALA B 1 53 ? -5.728 -6.219 18.698 1.00 10.65 53 ALA B CA 1
ATOM 1323 C C . ALA B 1 53 ? -6.893 -6.048 17.740 1.00 18.04 53 ALA B C 1
ATOM 1324 O O . ALA B 1 53 ? -7.598 -7.004 17.422 1.00 12.61 53 ALA B O 1
ATOM 1326 N N . ILE B 1 54 ? -7.078 -4.819 17.273 1.00 17.03 54 ILE B N 1
ATOM 1327 C CA . ILE B 1 54 ? -8.146 -4.512 16.338 1.00 19.47 54 ILE B CA 1
ATOM 1328 C C . ILE B 1 54 ? -7.605 -4.604 14.917 1.00 19.21 54 ILE B C 1
ATOM 1329 O O . ILE B 1 54 ? -6.586 -3.990 14.597 1.00 16.15 54 ILE B O 1
ATOM 1334 N N . ALA B 1 55 ? -8.278 -5.383 14.074 1.00 13.53 55 ALA B N 1
ATOM 1335 C CA . ALA B 1 55 ? -7.851 -5.551 12.687 1.00 18.57 55 ALA B CA 1
ATOM 1336 C C . ALA B 1 55 ? -8.166 -4.277 11.916 1.00 21.36 55 ALA B C 1
ATOM 1337 O O . ALA B 1 55 ? -9.330 -3.944 11.692 1.00 23.00 55 ALA B O 1
ATOM 1347 N N . PRO B 1 57 ? -6.375 -2.730 8.559 1.00 19.88 57 PRO B N 1
ATOM 1348 C CA . PRO B 1 57 ? -5.425 -2.641 7.447 1.00 21.57 57 PRO B CA 1
ATOM 1349 C C . PRO B 1 57 ? -4.982 -1.209 7.205 1.00 21.15 57 PRO B C 1
ATOM 1350 O O . PRO B 1 57 ? -5.802 -0.295 7.150 1.00 17.58 57 PRO B O 1
ATOM 1354 N N . ALA B 1 58 ? -3.675 -1.027 7.077 1.00 16.47 58 ALA B N 1
ATOM 1355 C CA . ALA B 1 58 ? -3.088 0.285 6.860 1.00 22.88 58 ALA B CA 1
ATOM 1356 C C . ALA B 1 58 ? -3.788 1.130 5.795 1.00 25.76 58 ALA B C 1
ATOM 1357 O O . ALA B 1 58 ? -3.959 2.334 5.979 1.00 25.71 58 ALA B O 1
ATOM 1359 N N . LYS B 1 59 ? -4.198 0.505 4.693 1.00 29.78 59 LYS B N 1
ATOM 1360 C CA . LYS B 1 59 ? -4.855 1.228 3.603 1.00 33.55 59 LYS B CA 1
ATOM 1361 C C . LYS B 1 59 ? -6.297 1.619 3.913 1.00 33.40 59 LYS B C 1
ATOM 1362 O O . LYS B 1 59 ? -6.977 2.203 3.073 1.00 42.29 59 LYS B O 1
ATOM 1368 N N . ASP B 1 60 ? -6.766 1.290 5.110 1.00 29.23 60 ASP B N 1
ATOM 1369 C CA . ASP B 1 60 ? -8.129 1.620 5.499 1.00 20.61 60 ASP B CA 1
ATOM 1370 C C . ASP B 1 60 ? -8.132 2.494 6.744 1.00 24.55 60 ASP B C 1
ATOM 1371 O O . ASP B 1 60 ? -9.164 3.038 7.130 1.00 21.29 60 ASP B O 1
ATOM 1376 N N . LEU B 1 61 ? -6.965 2.632 7.363 1.00 23.88 61 LEU B N 1
ATOM 1377 C CA . LEU B 1 61 ? -6.829 3.421 8.581 1.00 20.81 61 LEU B CA 1
ATOM 1378 C C . LEU B 1 61 ? -7.445 4.818 8.504 1.00 18.08 61 LEU B C 1
ATOM 1379 O O . LEU B 1 61 ? -8.356 5.140 9.269 1.00 16.84 61 LEU B O 1
ATOM 1384 N N . ALA B 1 62 ? -6.945 5.651 7.594 1.00 16.85 62 ALA B N 1
ATOM 1385 C CA . ALA B 1 62 ? -7.460 7.014 7.446 1.00 19.42 62 ALA B CA 1
ATOM 1386 C C . ALA B 1 62 ? -8.984 7.047 7.335 1.00 18.25 62 ALA B C 1
ATOM 1387 O O . ALA B 1 62 ? -9.635 7.983 7.813 1.00 22.12 62 ALA B O 1
ATOM 1389 N N . THR B 1 63 ? -9.547 6.018 6.713 1.00 15.04 63 THR B N 1
ATOM 1390 C CA . THR B 1 63 ? -10.994 5.921 6.529 1.00 22.51 63 THR B CA 1
ATOM 1391 C C . THR B 1 63 ? -11.757 5.513 7.791 1.00 21.69 63 THR B C 1
ATOM 1392 O O . THR B 1 63 ? -12.840 6.035 8.064 1.00 20.67 63 THR B O 1
ATOM 1396 N N . ARG B 1 64 ? -11.186 4.587 8.558 1.00 27.21 64 ARG B N 1
ATOM 1397 C CA . ARG B 1 64 ? -11.830 4.072 9.770 1.00 26.10 64 ARG B CA 1
ATOM 1398 C C . ARG B 1 64 ? -11.325 4.690 11.070 1.00 35.96 64 ARG B C 1
ATOM 1399 O O . ARG B 1 64 ? -11.649 4.217 12.162 1.00 30.87 64 ARG B O 1
ATOM 1407 N N . ILE B 1 65 ? -10.550 5.759 10.951 1.00 33.00 65 ILE B N 1
ATOM 1408 C CA . ILE B 1 65 ? -9.991 6.408 12.123 1.00 37.77 65 ILE B CA 1
ATOM 1409 C C . ILE B 1 65 ? -11.054 7.157 12.929 1.00 38.73 65 ILE B C 1
ATOM 1410 O O . ILE B 1 65 ? -10.799 7.607 14.048 1.00 34.54 65 ILE B O 1
ATOM 1415 N N . GLY B 1 66 ? -12.252 7.267 12.359 1.00 37.54 66 GLY B N 1
ATOM 1416 C CA . GLY B 1 66 ? -13.338 7.956 13.034 1.00 28.78 66 GLY B CA 1
ATOM 1417 C C . GLY B 1 66 ? -14.072 7.073 14.027 1.00 32.59 66 GLY B C 1
ATOM 1418 O O . GLY B 1 66 ? -14.995 7.522 14.706 1.00 37.88 66 GLY B O 1
ATOM 1419 N N . GLU B 1 67 ? -13.660 5.814 14.119 1.00 35.39 67 GLU B N 1
ATOM 1420 C CA . GLU B 1 67 ? -14.290 4.865 15.037 1.00 31.52 67 GLU B CA 1
ATOM 1421 C C . GLU B 1 67 ? -13.422 4.686 16.275 1.00 30.60 67 GLU B C 1
ATOM 1422 O O . GLU B 1 67 ? -13.712 3.851 17.132 1.00 28.52 67 GLU B O 1
ATOM 1428 N N . LEU B 1 68 ? -12.355 5.472 16.367 1.00 27.13 68 LEU B N 1
ATOM 1429 C CA . LEU B 1 68 ? -11.432 5.357 17.490 1.00 29.44 68 LEU B CA 1
ATOM 1430 C C . LEU B 1 68 ? -11.677 6.353 18.620 1.00 27.00 68 LEU B C 1
ATOM 1431 O O . LEU B 1 68 ? -12.025 7.507 18.386 1.00 31.83 68 LEU B O 1
ATOM 1436 N N . ASP B 1 69 ? -11.497 5.887 19.851 1.00 36.81 69 ASP B N 1
ATOM 1437 C CA . ASP B 1 69 ? -11.677 6.727 21.030 1.00 37.32 69 ASP B CA 1
ATOM 1438 C C . ASP B 1 69 ? -10.455 7.634 21.158 1.00 36.98 69 ASP B C 1
ATOM 1439 O O . ASP B 1 69 ? -9.327 7.150 21.249 1.00 39.51 69 ASP B O 1
ATOM 1444 N N . PRO B 1 70 ? -10.665 8.961 21.177 1.00 38.52 70 PRO B N 1
ATOM 1445 C CA . PRO B 1 70 ? -9.581 9.942 21.288 1.00 37.63 70 PRO B CA 1
ATOM 1446 C C . PRO B 1 70 ? -8.844 9.967 22.626 1.00 37.47 70 PRO B C 1
ATOM 1447 O O . PRO B 1 70 ? -7.756 10.533 22.729 1.00 42.81 70 PRO B O 1
ATOM 1451 N N . ALA B 1 71 ? -9.436 9.355 23.645 1.00 31.75 71 ALA B N 1
ATOM 1452 C CA . ALA B 1 71 ? -8.829 9.315 24.973 1.00 35.05 71 ALA B CA 1
ATOM 1453 C C . ALA B 1 71 ? -7.849 8.151 25.118 1.00 32.59 71 ALA B C 1
ATOM 1454 O O . ALA B 1 71 ? -7.121 8.065 26.105 1.00 38.53 71 ALA B O 1
ATOM 1456 N N . LYS B 1 72 ? -7.831 7.260 24.133 1.00 28.94 72 LYS B N 1
ATOM 1457 C CA . LYS B 1 72 ? -6.951 6.097 24.173 1.00 22.52 72 LYS B CA 1
ATOM 1458 C C . LYS B 1 72 ? -5.638 6.317 23.419 1.00 25.05 72 LYS B C 1
ATOM 1459 O O . LYS B 1 72 ? -5.551 7.166 22.533 1.00 21.45 72 LYS B O 1
ATOM 1465 N N . THR B 1 73 ? -4.615 5.552 23.782 1.00 19.20 73 THR B N 1
ATOM 1466 C CA . THR B 1 73 ? -3.337 5.644 23.094 1.00 16.06 73 THR B CA 1
ATOM 1467 C C . THR B 1 73 ? -3.252 4.411 22.208 1.00 17.07 73 THR B C 1
ATOM 1468 O O . THR B 1 73 ? -3.438 3.284 22.669 1.00 17.30 73 THR B O 1
ATOM 1472 N N . TYR B 1 74 ? -2.985 4.627 20.925 1.00 16.69 74 TYR B N 1
ATOM 1473 C CA . TYR B 1 74 ? -2.915 3.524 19.978 1.00 14.31 74 TYR B CA 1
ATOM 1474 C C . TYR B 1 74 ? -1.513 3.035 19.672 1.00 12.20 74 TYR B C 1
ATOM 1475 O O . TYR B 1 74 ? -0.574 3.820 19.588 1.00 20.08 74 TYR B O 1
ATOM 1484 N N . VAL B 1 75 ? -1.386 1.720 19.525 1.00 15.10 75 VAL B N 1
ATOM 1485 C CA . VAL B 1 75 ? -0.113 1.080 19.206 1.00 17.14 75 VAL B CA 1
ATOM 1486 C C . VAL B 1 75 ? -0.335 0.301 17.910 1.00 14.98 75 VAL B C 1
ATOM 1487 O O . VAL B 1 75 ? -1.169 -0.600 17.854 1.00 14.29 75 VAL B O 1
ATOM 1491 N N . VAL B 1 76 ? 0.406 0.652 16.867 1.00 13.42 76 VAL B N 1
ATOM 1492 C CA . VAL B 1 76 ? 0.254 -0.021 15.585 1.00 10.48 76 VAL B CA 1
ATOM 1493 C C . VAL B 1 76 ? 1.393 -1.007 15.334 1.00 13.04 76 VAL B C 1
ATOM 1494 O O . VAL B 1 76 ? 2.464 -0.880 15.919 1.00 12.51 76 VAL B O 1
ATOM 1498 N N . TYR B 1 77 ? 1.153 -1.993 14.471 1.00 12.87 77 TYR B N 1
ATOM 1499 C CA . TYR B 1 77 ? 2.186 -2.963 14.124 1.00 15.85 77 TYR B CA 1
ATOM 1500 C C . TYR B 1 77 ? 1.894 -3.684 12.813 1.00 10.54 77 TYR B C 1
ATOM 1501 O O . TYR B 1 77 ? 0.738 -3.927 12.461 1.00 10.90 77 TYR B O 1
ATOM 1510 N N . ASP B 1 78 ? 2.956 -4.009 12.086 1.00 7.08 78 ASP B N 1
ATOM 1511 C CA . ASP B 1 78 ? 2.834 -4.737 10.834 1.00 7.82 78 ASP B CA 1
ATOM 1512 C C . ASP B 1 78 ? 3.463 -6.083 11.160 1.00 14.66 78 ASP B C 1
ATOM 1513 O O . ASP B 1 78 ? 3.856 -6.322 12.310 1.00 11.34 78 ASP B O 1
ATOM 1518 N N . TRP B 1 79 ? 3.571 -6.964 10.176 1.00 12.06 79 TRP B N 1
ATOM 1519 C CA . TRP B 1 79 ? 4.134 -8.279 10.454 1.00 15.64 79 TRP B CA 1
ATOM 1520 C C . TRP B 1 79 ? 5.584 -8.204 10.907 1.00 17.25 79 TRP B C 1
ATOM 1521 O O . TRP B 1 79 ? 6.036 -9.021 11.708 1.00 13.51 79 TRP B O 1
ATOM 1532 N N . THR B 1 80 ? 6.308 -7.206 10.417 1.00 17.12 80 THR B N 1
ATOM 1533 C CA . THR B 1 80 ? 7.703 -7.058 10.790 1.00 22.27 80 THR B CA 1
ATOM 1534 C C . THR B 1 80 ? 8.055 -5.577 10.908 1.00 16.56 80 THR B C 1
ATOM 1535 O O . THR B 1 80 ? 7.402 -4.724 10.304 1.00 20.12 80 THR B O 1
ATOM 1539 N N . GLY B 1 81 ? 9.082 -5.269 11.689 1.00 17.10 81 GLY B N 1
ATOM 1540 C CA . GLY B 1 81 ? 9.467 -3.880 11.859 1.00 13.34 81 GLY B CA 1
ATOM 1541 C C . GLY B 1 81 ? 10.133 -3.262 10.643 1.00 15.23 81 GLY B C 1
ATOM 1542 O O . GLY B 1 81 ? 10.161 -2.042 10.505 1.00 25.59 81 GLY B O 1
ATOM 1543 N N . GLY B 1 82 ? 10.658 -4.097 9.752 1.00 17.65 82 GLY B N 1
ATOM 1544 C CA . GLY B 1 82 ? 11.341 -3.590 8.571 1.00 20.90 82 GLY B CA 1
ATOM 1545 C C . GLY B 1 82 ? 10.523 -2.811 7.554 1.00 22.80 82 GLY B C 1
ATOM 1546 O O . GLY B 1 82 ? 11.092 -2.090 6.727 1.00 23.25 82 GLY B O 1
ATOM 1547 N N . THR B 1 83 ? 9.200 -2.947 7.598 1.00 19.97 83 THR B N 1
ATOM 1548 C CA . THR B 1 83 ? 8.345 -2.238 6.651 1.00 16.01 83 THR B CA 1
ATOM 1549 C C . THR B 1 83 ? 8.134 -0.800 7.091 1.00 19.59 83 THR B C 1
ATOM 1550 O O . THR B 1 83 ? 8.628 -0.381 8.134 1.00 30.02 83 THR B O 1
ATOM 1554 N N . THR B 1 84 ? 7.398 -0.046 6.287 1.00 19.50 84 THR B N 1
ATOM 1555 C CA . THR B 1 84 ? 7.105 1.348 6.592 1.00 16.89 84 THR B CA 1
ATOM 1556 C C . THR B 1 84 ? 5.635 1.521 6.941 1.00 11.47 84 THR B C 1
ATOM 1557 O O . THR B 1 84 ? 5.190 2.638 7.193 1.00 13.61 84 THR B O 1
ATOM 1561 N N . LEU B 1 85 ? 4.876 0.428 6.938 1.00 11.16 85 LEU B N 1
ATOM 1562 C CA . LEU B 1 85 ? 3.439 0.500 7.235 1.00 15.51 85 LEU B CA 1
ATOM 1563 C C . LEU B 1 85 ? 3.153 1.041 8.627 1.00 14.16 85 LEU B C 1
ATOM 1564 O O . LEU B 1 85 ? 2.147 1.715 8.837 1.00 18.22 85 LEU B O 1
ATOM 1569 N N . GLY B 1 86 ? 4.028 0.729 9.575 1.00 14.53 86 GLY B N 1
ATOM 1570 C CA . GLY B 1 86 ? 3.836 1.207 10.932 1.00 16.66 86 GLY B CA 1
ATOM 1571 C C . GLY B 1 86 ? 3.996 2.712 11.024 1.00 13.72 86 GLY B C 1
ATOM 1572 O O . GLY B 1 86 ? 3.201 3.394 11.671 1.00 13.65 86 GLY B O 1
ATOM 1573 N N . LYS B 1 87 ? 5.023 3.242 10.365 1.00 14.68 87 LYS B N 1
ATOM 1574 C CA . LYS B 1 87 ? 5.263 4.677 10.401 1.00 8.80 87 LYS B CA 1
ATOM 1575 C C . LYS B 1 87 ? 4.199 5.442 9.627 1.00 9.34 87 LYS B C 1
ATOM 1576 O O . LYS B 1 87 ? 3.793 6.534 10.029 1.00 13.26 87 LYS B O 1
ATOM 1582 N N . THR B 1 88 ? 3.739 4.872 8.521 1.00 2.93 88 THR B N 1
ATOM 1583 C CA . THR B 1 88 ? 2.711 5.523 7.729 1.00 13.04 88 THR B CA 1
ATOM 1584 C C . THR B 1 88 ? 1.420 5.619 8.547 1.00 9.79 88 THR B C 1
ATOM 1585 O O . THR B 1 88 ? 0.766 6.661 8.564 1.00 11.79 88 THR B O 1
ATOM 1589 N N . ALA B 1 89 ? 1.067 4.543 9.241 1.00 10.74 89 ALA B N 1
ATOM 1590 C CA . ALA B 1 89 ? -0.129 4.555 10.082 1.00 13.61 89 ALA B CA 1
ATOM 1591 C C . ALA B 1 89 ? 0.087 5.567 11.211 1.00 15.01 89 ALA B C 1
ATOM 1592 O O . ALA B 1 89 ? -0.798 6.361 11.517 1.00 13.89 89 ALA B O 1
ATOM 1594 N N . LEU B 1 90 ? 1.271 5.531 11.826 1.00 12.81 90 LEU B N 1
ATOM 1595 C CA . LEU B 1 90 ? 1.584 6.447 12.914 1.00 14.13 90 LEU B CA 1
ATOM 1596 C C . LEU B 1 90 ? 1.415 7.898 12.474 1.00 15.44 90 LEU B C 1
ATOM 1597 O O . LEU B 1 90 ? 0.855 8.710 13.211 1.00 8.96 90 LEU B O 1
ATOM 1602 N N . LEU B 1 91 ? 1.890 8.223 11.274 1.00 14.84 91 LEU B N 1
ATOM 1603 C CA . LEU B 1 91 ? 1.788 9.587 10.755 1.00 14.21 91 LEU B CA 1
ATOM 1604 C C . LEU B 1 91 ? 0.335 10.033 10.625 1.00 15.79 91 LEU B C 1
ATOM 1605 O O . LEU B 1 91 ? -0.007 11.186 10.910 1.00 17.63 91 LEU B O 1
ATOM 1610 N N . VAL B 1 92 ? -0.518 9.114 10.191 1.00 9.82 92 VAL B N 1
ATOM 1611 C CA . VAL B 1 92 ? -1.938 9.402 10.038 1.00 13.65 92 VAL B CA 1
ATOM 1612 C C . VAL B 1 92 ? -2.558 9.708 11.403 1.00 14.74 92 VAL B C 1
ATOM 1613 O O . VAL B 1 92 ? -3.277 10.700 11.561 1.00 15.21 92 VAL B O 1
ATOM 1617 N N . LEU B 1 93 ? -2.261 8.864 12.388 1.00 10.41 93 LEU B N 1
ATOM 1618 C CA . LEU B 1 93 ? -2.797 9.033 13.737 1.00 13.85 93 LEU B CA 1
ATOM 1619 C C . LEU B 1 93 ? -2.310 10.326 14.398 1.00 15.29 93 LEU B C 1
ATOM 1620 O O . LEU B 1 93 ? -3.110 11.111 14.915 1.00 12.33 93 LEU B O 1
ATOM 1625 N N . LEU B 1 94 ? -0.999 10.544 14.381 1.00 13.48 94 LEU B N 1
ATOM 1626 C CA . LEU B 1 94 ? -0.429 11.748 14.981 1.00 13.67 94 LEU B CA 1
ATOM 1627 C C . LEU B 1 94 ? -0.912 13.014 14.257 1.00 18.99 94 LEU B C 1
ATOM 1628 O O . LEU B 1 94 ? -1.154 14.037 14.895 1.00 16.29 94 LEU B O 1
ATOM 1633 N N . SER B 1 95 ? -1.065 12.954 12.935 1.00 21.33 95 SER B N 1
ATOM 1634 C CA . SER B 1 95 ? -1.538 14.127 12.187 1.00 21.92 95 SER B CA 1
ATOM 1635 C C . SER B 1 95 ? -2.991 14.448 12.532 1.00 20.09 95 SER B C 1
ATOM 1636 O O . SER B 1 95 ? -3.418 15.599 12.440 1.00 25.78 95 SER B O 1
ATOM 1639 N N . ALA B 1 96 ? -3.742 13.426 12.927 1.00 15.91 96 ALA B N 1
ATOM 1640 C CA . ALA B 1 96 ? -5.149 13.588 13.278 1.00 20.53 96 ALA B CA 1
ATOM 1641 C C . ALA B 1 96 ? -5.346 14.041 14.723 1.00 23.59 96 ALA B C 1
ATOM 1642 O O . ALA B 1 96 ? -6.478 14.206 15.175 1.00 32.97 96 ALA B O 1
ATOM 1644 N N . GLY B 1 97 ? -4.249 14.237 15.446 1.00 19.12 97 GLY B N 1
ATOM 1645 C CA . GLY B 1 97 ? -4.350 14.670 16.827 1.00 24.32 97 GLY B CA 1
ATOM 1646 C C . GLY B 1 97 ? -4.453 13.531 17.828 1.00 29.21 97 GLY B C 1
ATOM 1647 O O . GLY B 1 97 ? -4.874 13.733 18.969 1.00 26.49 97 GLY B O 1
ATOM 1648 N N . PHE B 1 98 ? -4.075 12.328 17.409 1.00 20.58 98 PHE B N 1
ATOM 1649 C CA . PHE B 1 98 ? -4.121 11.169 18.295 1.00 20.94 98 PHE B CA 1
ATOM 1650 C C . PHE B 1 98 ? -2.758 10.889 18.907 1.00 24.10 98 PHE B C 1
ATOM 1651 O O . PHE B 1 98 ? -1.724 11.305 18.381 1.00 22.56 98 PHE B O 1
ATOM 1659 N N . GLU B 1 99 ? -2.766 10.194 20.035 1.00 23.16 99 GLU B N 1
ATOM 1660 C CA . GLU B 1 99 ? -1.532 9.801 20.687 1.00 26.18 99 GLU B CA 1
ATOM 1661 C C . GLU B 1 99 ? -1.306 8.360 20.237 1.00 21.71 99 GLU B C 1
ATOM 1662 O O . GLU B 1 99 ? -2.164 7.503 20.448 1.00 15.57 99 GLU B O 1
ATOM 1668 N N . ALA B 1 100 ? -0.175 8.096 19.589 1.00 13.86 100 ALA B N 1
ATOM 1669 C CA . ALA B 1 100 ? 0.113 6.744 19.127 1.00 8.68 100 ALA B CA 1
ATOM 1670 C C . ALA B 1 100 ? 1.596 6.429 19.107 1.00 13.17 100 ALA B C 1
ATOM 1671 O O . ALA B 1 100 ? 2.437 7.311 19.242 1.00 12.40 100 ALA B O 1
ATOM 1673 N N . TYR B 1 101 ? 1.899 5.148 18.950 1.00 12.42 101 TYR B N 1
ATOM 1674 C CA . TYR B 1 101 ? 3.269 4.662 18.914 1.00 13.90 101 TYR B CA 1
ATOM 1675 C C . TYR B 1 101 ? 3.282 3.393 18.075 1.00 14.08 101 TYR B C 1
ATOM 1676 O O . TYR B 1 101 ? 2.249 2.748 17.894 1.00 10.82 101 TYR B O 1
ATOM 1685 N N . GLU B 1 102 ? 4.452 3.040 17.559 1.00 13.07 102 GLU B N 1
ATOM 1686 C CA . GLU B 1 102 ? 4.591 1.817 16.794 1.00 13.24 102 GLU B CA 1
ATOM 1687 C C . GLU B 1 102 ? 5.132 0.789 17.795 1.00 14.85 102 GLU B C 1
ATOM 1688 O O . GLU B 1 102 ? 5.948 1.140 18.651 1.00 14.04 102 GLU B O 1
ATOM 1694 N N . LEU B 1 103 ? 4.673 -0.458 17.713 1.00 11.40 103 LEU B N 1
ATOM 1695 C CA . LEU B 1 103 ? 5.149 -1.504 18.622 1.00 11.04 103 LEU B CA 1
ATOM 1696 C C . LEU B 1 103 ? 6.563 -1.937 18.230 1.00 10.16 103 LEU B C 1
ATOM 1697 O O . LEU B 1 103 ? 6.780 -2.373 17.105 1.00 8.90 103 LEU B O 1
ATOM 1702 N N . ALA B 1 104 ? 7.519 -1.815 19.152 1.00 18.31 104 ALA B N 1
ATOM 1703 C CA . ALA B 1 104 ? 8.901 -2.222 18.882 1.00 16.27 104 ALA B CA 1
ATOM 1704 C C . ALA B 1 104 ? 8.930 -3.736 18.677 1.00 19.98 104 ALA B C 1
ATOM 1705 O O . ALA B 1 104 ? 8.384 -4.478 19.491 1.00 18.81 104 ALA B O 1
ATOM 1707 N N . GLY B 1 105 ? 9.562 -4.197 17.602 1.00 15.81 105 GLY B N 1
ATOM 1708 C CA . GLY B 1 105 ? 9.620 -5.628 17.354 1.00 16.54 105 GLY B CA 1
ATOM 1709 C C . GLY B 1 105 ? 8.505 -6.134 16.454 1.00 17.18 105 GLY B C 1
ATOM 1710 O O . GLY B 1 105 ? 8.630 -7.191 15.835 1.00 21.98 105 GLY B O 1
ATOM 1711 N N . ALA B 1 106 ? 7.408 -5.385 16.384 1.00 12.72 106 ALA B N 1
ATOM 1712 C CA . ALA B 1 106 ? 6.272 -5.756 15.541 1.00 14.99 106 ALA B CA 1
ATOM 1713 C C . ALA B 1 106 ? 5.701 -7.130 15.909 1.00 12.17 106 ALA B C 1
ATOM 1714 O O . ALA B 1 106 ? 5.941 -7.633 17.005 1.00 19.41 106 ALA B O 1
ATOM 1716 N N . LEU B 1 107 ? 4.952 -7.733 14.991 1.00 14.64 107 LEU B N 1
ATOM 1717 C CA . LEU B 1 107 ? 4.341 -9.038 15.234 1.00 13.86 107 LEU B CA 1
ATOM 1718 C C . LEU B 1 107 ? 5.375 -10.149 15.343 1.00 15.38 107 LEU B C 1
ATOM 1719 O O . LEU B 1 107 ? 5.268 -11.025 16.205 1.00 14.57 107 LEU B O 1
ATOM 1724 N N . GLU B 1 108 ? 6.371 -10.114 14.463 1.00 16.54 108 GLU B N 1
ATOM 1725 C CA . GLU B 1 108 ? 7.431 -11.117 14.463 1.00 17.67 108 GLU B CA 1
ATOM 1726 C C . GLU B 1 108 ? 8.109 -11.149 15.830 1.00 10.93 108 GLU B C 1
ATOM 1727 O O . GLU B 1 108 ? 8.287 -12.212 16.418 1.00 18.07 108 GLU B O 1
ATOM 1733 N N . GLY B 1 109 ? 8.484 -9.978 16.338 1.00 19.02 109 GLY B N 1
ATOM 1734 C CA . GLY B 1 109 ? 9.132 -9.914 17.640 1.00 17.13 109 GLY B CA 1
ATOM 1735 C C . GLY B 1 109 ? 8.222 -10.393 18.757 1.00 19.17 109 GLY B C 1
ATOM 1736 O O . GLY B 1 109 ? 8.641 -11.155 19.630 1.00 20.78 109 GLY B O 1
ATOM 1737 N N . TRP B 1 110 ? 6.970 -9.945 18.726 1.00 17.96 110 TRP B N 1
ATOM 1738 C CA . TRP B 1 110 ? 5.980 -10.324 19.736 1.00 17.20 110 TRP B CA 1
ATOM 1739 C C . TRP B 1 110 ? 5.839 -11.847 19.817 1.00 17.42 110 TRP B C 1
ATOM 1740 O O . TRP B 1 110 ? 5.863 -12.421 20.908 1.00 23.01 110 TRP B O 1
ATOM 1751 N N . LYS B 1 111 ? 5.694 -12.497 18.666 1.00 17.32 111 LYS B N 1
ATOM 1752 C CA . LYS B 1 111 ? 5.575 -13.948 18.636 1.00 25.36 111 LYS B CA 1
ATOM 1753 C C . LYS B 1 111 ? 6.896 -14.563 19.087 1.00 25.14 111 LYS B C 1
ATOM 1754 O O . LYS B 1 111 ? 6.914 -15.563 19.805 1.00 29.27 111 LYS B O 1
ATOM 1760 N N . GLY B 1 112 ? 7.996 -13.951 18.655 1.00 27.20 112 GLY B N 1
ATOM 1761 C CA . GLY B 1 112 ? 9.318 -14.431 19.013 1.00 34.03 112 GLY B CA 1
ATOM 1762 C C . GLY B 1 112 ? 9.498 -14.544 20.512 1.00 33.88 112 GLY B C 1
ATOM 1763 O O . GLY B 1 112 ? 10.267 -15.373 20.993 1.00 45.61 112 GLY B O 1
ATOM 1772 N N . GLN B 1 114 ? 6.951 -15.166 22.423 1.00 23.80 114 GLN B N 1
ATOM 1773 C CA . GLN B 1 114 ? 5.815 -15.982 22.829 1.00 18.27 114 GLN B CA 1
ATOM 1774 C C . GLN B 1 114 ? 4.805 -15.188 23.655 1.00 22.98 114 GLN B C 1
ATOM 1775 O O . GLN B 1 114 ? 4.196 -15.706 24.597 1.00 23.27 114 GLN B O 1
ATOM 1781 N N . LEU B 1 115 ? 4.623 -13.924 23.294 1.00 20.59 115 LEU B N 1
ATOM 1782 C CA . LEU B 1 115 ? 3.674 -13.073 23.999 1.00 19.03 115 LEU B CA 1
ATOM 1783 C C . LEU B 1 115 ? 2.237 -13.448 23.615 1.00 20.86 115 LEU B C 1
ATOM 1784 O O . LEU B 1 115 ? 2.006 -14.132 22.619 1.00 18.48 115 LEU B O 1
ATOM 1789 N N . PRO B 1 116 ? 1.253 -13.005 24.406 1.00 17.57 116 PRO B N 1
ATOM 1790 C CA . PRO B 1 116 ? -0.155 -13.321 24.138 1.00 20.57 116 PRO B CA 1
ATOM 1791 C C . PRO B 1 116 ? -0.780 -12.925 22.800 1.00 18.89 116 PRO B C 1
ATOM 1792 O O . PRO B 1 116 ? -0.715 -11.773 22.371 1.00 13.67 116 PRO B O 1
ATOM 1796 N N . LEU B 1 117 ? -1.377 -13.920 22.153 1.00 14.77 117 LEU B N 1
ATOM 1797 C CA . LEU B 1 117 ? -2.065 -13.750 20.885 1.00 19.81 117 LEU B CA 1
ATOM 1798 C C . LEU B 1 117 ? -3.547 -13.989 21.165 1.00 22.59 117 LEU B C 1
ATOM 1799 O O . LEU B 1 117 ? -3.905 -14.752 22.069 1.00 18.60 117 LEU B O 1
ATOM 1804 N N . GLU B 1 118 ? -4.401 -13.336 20.385 1.00 15.77 118 GLU B N 1
ATOM 1805 C CA . GLU B 1 118 ? -5.845 -13.461 20.548 1.00 16.05 118 GLU B CA 1
ATOM 1806 C C . GLU B 1 118 ? -6.300 -14.923 20.597 1.00 18.14 118 GLU B C 1
ATOM 1807 O O . GLU B 1 118 ? -6.984 -15.335 21.532 1.00 17.94 118 GLU B O 1
ATOM 1813 N N . HIS B 1 119 ? -5.934 -15.696 19.580 1.00 16.90 119 HIS B N 1
ATOM 1814 C CA . HIS B 1 119 ? -6.303 -17.104 19.531 1.00 19.30 119 HIS B CA 1
ATOM 1815 C C . HIS B 1 119 ? -5.159 -17.976 20.008 1.00 26.41 119 HIS B C 1
ATOM 1816 O O . HIS B 1 119 ? -4.056 -17.923 19.467 1.00 30.11 119 HIS B O 1
ATOM 1823 N N . HIS B 1 120 ? -5.436 -18.779 21.028 1.00 18.09 120 HIS B N 1
ATOM 1824 C CA . HIS B 1 120 ? -4.439 -19.663 21.604 1.00 22.76 120 HIS B CA 1
ATOM 1825 C C . HIS B 1 120 ? -5.001 -21.061 21.826 1.00 22.58 120 HIS B C 1
ATOM 1826 O O . HIS B 1 120 ? -6.212 -21.276 21.742 1.00 23.13 120 HIS B O 1
ATOM 1833 N N . HIS B 1 121 ? -4.111 -22.008 22.104 1.00 23.54 121 HIS B N 1
ATOM 1834 C CA . HIS B 1 121 ? -4.510 -23.385 22.364 1.00 27.25 121 HIS B CA 1
ATOM 1835 C C . HIS B 1 121 ? -5.534 -23.426 23.498 1.00 34.18 121 HIS B C 1
ATOM 1836 O O . HIS B 1 121 ? -5.453 -22.642 24.451 1.00 33.37 121 HIS B O 1
ATOM 1843 N N . HIS B 1 122 ? -6.499 -24.334 23.383 1.00 32.13 122 HIS B N 1
ATOM 1844 C CA . HIS B 1 122 ? -7.556 -24.500 24.388 1.00 39.00 122 HIS B CA 1
ATOM 1845 C C . HIS B 1 122 ? -7.419 -25.843 25.095 1.00 34.19 122 HIS B C 1
ATOM 1846 O O . HIS B 1 122 ? -7.515 -26.874 24.394 1.00 36.62 122 HIS B O 1
ATOM 1853 N N . ASN C 1 2 ? 16.090 17.896 -1.884 1.00 34.76 2 ASN C N 1
ATOM 1854 C CA . ASN C 1 2 ? 16.588 16.699 -1.152 1.00 33.44 2 ASN C CA 1
ATOM 1855 C C . ASN C 1 2 ? 17.457 17.052 0.056 1.00 27.98 2 ASN C C 1
ATOM 1856 O O . ASN C 1 2 ? 18.095 16.175 0.636 1.00 25.73 2 ASN C O 1
ATOM 1861 N N . ASP C 1 3 ? 17.478 18.329 0.434 1.00 25.01 3 ASP C N 1
ATOM 1862 C CA . ASP C 1 3 ? 18.275 18.773 1.578 1.00 26.10 3 ASP C CA 1
ATOM 1863 C C . ASP C 1 3 ? 17.857 18.072 2.874 1.00 16.01 3 ASP C C 1
ATOM 1864 O O . ASP C 1 3 ? 18.710 17.619 3.637 1.00 16.81 3 ASP C O 1
ATOM 1869 N N . LYS C 1 4 ? 16.554 17.988 3.132 1.00 16.18 4 LYS C N 1
ATOM 1870 C CA . LYS C 1 4 ? 16.084 17.331 4.347 1.00 15.10 4 LYS C CA 1
ATOM 1871 C C . LYS C 1 4 ? 16.400 15.841 4.324 1.00 11.53 4 LYS C C 1
ATOM 1872 O O . LYS C 1 4 ? 16.776 15.265 5.349 1.00 14.10 4 LYS C O 1
ATOM 1878 N N . LYS C 1 5 ? 16.262 15.217 3.158 1.00 9.90 5 LYS C N 1
ATOM 1879 C CA . LYS C 1 5 ? 16.563 13.794 3.036 1.00 13.21 5 LYS C CA 1
ATOM 1880 C C . LYS C 1 5 ? 18.047 13.564 3.293 1.00 13.22 5 LYS C C 1
ATOM 1881 O O . LYS C 1 5 ? 18.423 12.690 4.075 1.00 8.03 5 LYS C O 1
ATOM 1887 N N . ILE C 1 6 ? 18.894 14.354 2.638 1.00 9.97 6 ILE C N 1
ATOM 1888 C CA . ILE C 1 6 ? 20.342 14.197 2.804 1.00 13.95 6 ILE C CA 1
ATOM 1889 C C . ILE C 1 6 ? 20.788 14.411 4.247 1.00 12.74 6 ILE C C 1
ATOM 1890 O O . ILE C 1 6 ? 21.688 13.728 4.733 1.00 14.89 6 ILE C O 1
ATOM 1895 N N . GLU C 1 7 ? 20.139 15.355 4.921 1.00 9.37 7 GLU C N 1
ATOM 1896 C CA . GLU C 1 7 ? 20.423 15.683 6.311 1.00 13.41 7 GLU C CA 1
ATOM 1897 C C . GLU C 1 7 ? 20.079 14.497 7.220 1.00 14.57 7 GLU C C 1
ATOM 1898 O O . GLU C 1 7 ? 20.894 14.063 8.040 1.00 10.03 7 GLU C O 1
ATOM 1904 N N . LEU C 1 8 ? 18.864 13.981 7.068 1.00 13.50 8 LEU C N 1
ATOM 1905 C CA . LEU C 1 8 ? 18.403 12.850 7.869 1.00 9.64 8 LEU C CA 1
ATOM 1906 C C . LEU C 1 8 ? 19.301 11.638 7.644 1.00 8.76 8 LEU C C 1
ATOM 1907 O O . LEU C 1 8 ? 19.784 11.022 8.590 1.00 7.01 8 LEU C O 1
ATOM 1912 N N . LEU C 1 9 ? 19.512 11.294 6.381 1.00 11.86 9 LEU C N 1
ATOM 1913 C CA . LEU C 1 9 ? 20.354 10.160 6.043 1.00 10.42 9 LEU C CA 1
ATOM 1914 C C . LEU C 1 9 ? 21.754 10.316 6.638 1.00 8.40 9 LEU C C 1
ATOM 1915 O O . LEU C 1 9 ? 22.316 9.362 7.185 1.00 11.04 9 LEU C O 1
ATOM 1920 N N . THR C 1 10 ? 22.318 11.520 6.541 1.00 8.64 10 THR C N 1
ATOM 1921 C CA . THR C 1 10 ? 23.662 11.779 7.085 1.00 10.76 10 THR C CA 1
ATOM 1922 C C . THR C 1 10 ? 23.728 11.538 8.601 1.00 11.53 10 THR C C 1
ATOM 1923 O O . THR C 1 10 ? 24.633 10.862 9.096 1.00 8.29 10 THR C O 1
ATOM 1927 N N . THR C 1 11 ? 22.770 12.082 9.342 1.00 6.65 11 THR C N 1
ATOM 1928 C CA . THR C 1 11 ? 22.780 11.895 10.780 1.00 12.00 11 THR C CA 1
ATOM 1929 C C . THR C 1 11 ? 22.450 10.451 11.143 1.00 7.51 11 THR C C 1
ATOM 1930 O O . THR C 1 11 ? 23.077 9.853 12.028 1.00 9.37 11 THR C O 1
ATOM 1934 N N . TYR C 1 12 ? 21.472 9.884 10.450 1.00 11.34 12 TYR C N 1
ATOM 1935 C CA . TYR C 1 12 ? 21.077 8.508 10.712 1.00 13.42 12 TYR C CA 1
ATOM 1936 C C . TYR C 1 12 ? 22.258 7.549 10.529 1.00 10.01 12 TYR C C 1
ATOM 1937 O O . TYR C 1 12 ? 22.550 6.747 11.413 1.00 7.62 12 TYR C O 1
ATOM 1946 N N . LEU C 1 13 ? 22.938 7.637 9.390 1.00 11.71 13 LEU C N 1
ATOM 1947 C CA . LEU C 1 13 ? 24.064 6.745 9.120 1.00 12.22 13 LEU C CA 1
ATOM 1948 C C . LEU C 1 13 ? 25.282 6.973 10.027 1.00 12.96 13 LEU C C 1
ATOM 1949 O O . LEU C 1 13 ? 26.078 6.053 10.231 1.00 11.84 13 LEU C O 1
ATOM 1954 N N . SER C 1 14 ? 25.417 8.171 10.599 1.00 10.98 14 SER C N 1
ATOM 1955 C CA . SER C 1 14 ? 26.550 8.449 11.485 1.00 13.63 14 SER C CA 1
ATOM 1956 C C . SER C 1 14 ? 26.437 7.636 12.776 1.00 9.27 14 SER C C 1
ATOM 1957 O O . SER C 1 14 ? 27.404 7.486 13.523 1.00 11.63 14 SER C O 1
ATOM 1960 N N . LEU C 1 15 ? 25.249 7.097 13.024 1.00 15.13 15 LEU C N 1
ATOM 1961 C CA . LEU C 1 15 ? 25.003 6.282 14.207 1.00 10.45 15 LEU C CA 1
ATOM 1962 C C . LEU C 1 15 ? 25.615 4.891 14.073 1.00 16.44 15 LEU C C 1
ATOM 1963 O O . LEU C 1 15 ? 25.757 4.172 15.064 1.00 12.94 15 LEU C O 1
ATOM 1968 N N . TYR C 1 16 ? 25.972 4.517 12.847 1.00 11.23 16 TYR C N 1
ATOM 1969 C CA . TYR C 1 16 ? 26.521 3.185 12.579 1.00 15.75 16 TYR C CA 1
ATOM 1970 C C . TYR C 1 16 ? 28.009 3.107 12.210 1.00 15.22 16 TYR C C 1
ATOM 1971 O O . TYR C 1 16 ? 28.633 4.098 11.823 1.00 17.78 16 TYR C O 1
ATOM 1980 N N . ILE C 1 17 ? 28.561 1.905 12.322 1.00 17.48 17 ILE C N 1
ATOM 1981 C CA . ILE C 1 17 ? 29.959 1.662 11.991 1.00 21.74 17 ILE C CA 1
ATOM 1982 C C . ILE C 1 17 ? 30.074 0.372 11.174 1.00 24.93 17 ILE C C 1
ATOM 1983 O O . ILE C 1 17 ? 29.390 -0.615 11.454 1.00 18.29 17 ILE C O 1
ATOM 1988 N N . ASP C 1 18 ? 30.941 0.393 10.167 1.00 19.10 18 ASP C N 1
ATOM 1989 C CA . ASP C 1 18 ? 31.137 -0.757 9.288 1.00 31.46 18 ASP C CA 1
ATOM 1990 C C . ASP C 1 18 ? 31.659 -1.986 10.031 1.00 28.45 18 ASP C C 1
ATOM 1991 O O . ASP C 1 18 ? 32.593 -1.887 10.824 1.00 25.30 18 ASP C O 1
ATOM 1996 N N . HIS C 1 19 ? 31.061 -3.143 9.758 1.00 24.40 19 HIS C N 1
ATOM 1997 C CA . HIS C 1 19 ? 31.471 -4.381 10.409 1.00 30.01 19 HIS C CA 1
ATOM 1998 C C . HIS C 1 19 ? 32.905 -4.741 10.033 1.00 30.29 19 HIS C C 1
ATOM 1999 O O . HIS C 1 19 ? 33.610 -5.415 10.788 1.00 26.87 19 HIS C O 1
ATOM 2006 N N . HIS C 1 20 ? 33.330 -4.285 8.862 1.00 28.24 20 HIS C N 1
ATOM 2007 C CA . HIS C 1 20 ? 34.676 -4.551 8.382 1.00 30.49 20 HIS C CA 1
ATOM 2008 C C . HIS C 1 20 ? 35.693 -3.885 9.297 1.00 31.78 20 HIS C C 1
ATOM 2009 O O . HIS C 1 20 ? 36.699 -4.487 9.668 1.00 29.35 20 HIS C O 1
ATOM 2016 N N . THR C 1 21 ? 35.424 -2.633 9.656 1.00 25.77 21 THR C N 1
ATOM 2017 C CA . THR C 1 21 ? 36.315 -1.887 10.529 1.00 21.09 21 THR C CA 1
ATOM 2018 C C . THR C 1 21 ? 36.380 -2.535 11.907 1.00 18.53 21 THR C C 1
ATOM 2019 O O . THR C 1 21 ? 37.445 -2.620 12.503 1.00 25.07 21 THR C O 1
ATOM 2023 N N . VAL C 1 22 ? 35.236 -2.993 12.405 1.00 18.38 22 VAL C N 1
ATOM 2024 C CA . VAL C 1 22 ? 35.176 -3.618 13.719 1.00 21.82 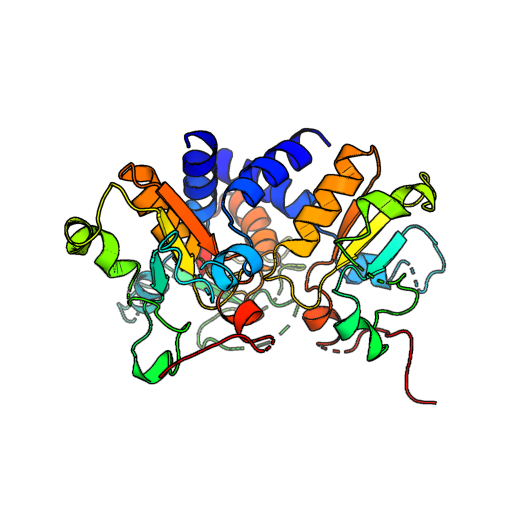22 VAL C CA 1
ATOM 2025 C C . VAL C 1 22 ? 35.877 -4.970 13.729 1.00 21.87 22 VAL C C 1
ATOM 2026 O O . VAL C 1 22 ? 36.702 -5.250 14.601 1.00 26.34 22 VAL C O 1
ATOM 2030 N N . LEU C 1 23 ? 35.543 -5.802 12.752 1.00 17.85 23 LEU C N 1
ATOM 2031 C CA . LEU C 1 23 ? 36.134 -7.126 12.634 1.00 28.18 23 LEU C CA 1
ATOM 2032 C C . LEU C 1 23 ? 37.656 -7.048 12.576 1.00 29.03 23 LEU C C 1
ATOM 2033 O O . LEU C 1 23 ? 38.352 -7.729 13.329 1.00 24.51 23 LEU C O 1
ATOM 2038 N N . ALA C 1 24 ? 38.167 -6.212 11.680 1.00 29.62 24 ALA C N 1
ATOM 2039 C CA . ALA C 1 24 ? 39.606 -6.060 11.526 1.00 34.52 24 ALA C CA 1
ATOM 2040 C C . ALA C 1 24 ? 40.265 -5.707 12.854 1.00 37.37 24 ALA C C 1
ATOM 2041 O O . ALA C 1 24 ? 41.320 -6.245 13.192 1.00 43.34 24 ALA C O 1
ATOM 2043 N N . ASP C 1 25 ? 39.638 -4.813 13.611 1.00 31.06 25 ASP C N 1
ATOM 2044 C CA . ASP C 1 25 ? 40.179 -4.404 14.902 1.00 31.13 25 ASP C CA 1
ATOM 2045 C C . ASP C 1 25 ? 40.242 -5.570 15.886 1.00 28.52 25 ASP C C 1
ATOM 2046 O O . ASP C 1 25 ? 41.150 -5.641 16.713 1.00 31.77 25 ASP C O 1
ATOM 2059 N N . GLN C 1 27 ? 41.016 -8.384 15.215 1.00 35.73 27 GLN C N 1
ATOM 2060 C CA . GLN C 1 27 ? 42.090 -9.270 14.770 1.00 40.30 27 GLN C CA 1
ATOM 2061 C C . GLN C 1 27 ? 43.426 -8.532 14.774 1.00 45.80 27 GLN C C 1
ATOM 2062 O O . GLN C 1 27 ? 44.476 -9.119 15.043 1.00 51.23 27 GLN C O 1
ATOM 2068 N N . ASN C 1 28 ? 43.359 -7.240 14.466 1.00 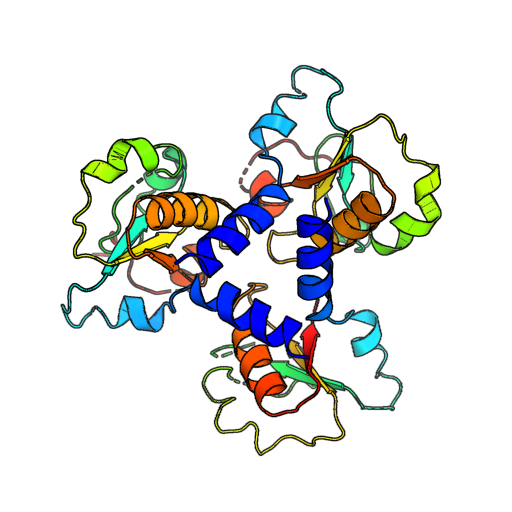45.12 28 ASN C N 1
ATOM 2069 C CA . ASN C 1 28 ? 44.521 -6.356 14.391 1.00 45.14 28 ASN C CA 1
ATOM 2070 C C . ASN C 1 28 ? 45.276 -6.238 15.711 1.00 44.79 28 ASN C C 1
ATOM 2071 O O . ASN C 1 28 ? 46.312 -5.577 15.781 1.00 42.84 28 ASN C O 1
ATOM 2076 N N . ALA C 1 29 ? 44.750 -6.867 16.756 1.00 44.14 29 ALA C N 1
ATOM 2077 C CA . ALA C 1 29 ? 45.385 -6.827 18.068 1.00 48.07 29 ALA C CA 1
ATOM 2078 C C . ALA C 1 29 ? 45.419 -5.408 18.627 1.00 48.93 29 ALA C C 1
ATOM 2079 O O . ALA C 1 29 ? 46.157 -5.121 19.570 1.00 53.59 29 ALA C O 1
ATOM 2081 N N . THR C 1 30 ? 44.630 -4.520 18.033 1.00 50.38 30 THR C N 1
ATOM 2082 C CA . THR C 1 30 ? 44.558 -3.134 18.485 1.00 48.61 30 THR C CA 1
ATOM 2083 C C . THR C 1 30 ? 43.577 -3.038 19.648 1.00 50.19 30 THR C C 1
ATOM 2084 O O . THR C 1 30 ? 43.801 -2.307 20.614 1.00 47.91 30 THR C O 1
ATOM 2088 N N . GLY C 1 31 ? 42.484 -3.782 19.535 1.00 50.04 31 GLY C N 1
ATOM 2089 C CA . GLY C 1 31 ? 41.480 -3.793 20.579 1.00 47.98 31 GLY C CA 1
ATOM 2090 C C . GLY C 1 31 ? 40.986 -2.439 21.049 1.00 45.69 31 GLY C C 1
ATOM 2091 O O . GLY C 1 31 ? 41.038 -2.146 22.242 1.00 51.48 31 GLY C O 1
ATOM 2092 N N . LYS C 1 32 ? 40.514 -1.604 20.129 1.00 41.17 32 LYS C N 1
ATOM 2093 C CA . LYS C 1 32 ? 39.986 -0.300 20.524 1.00 35.95 32 LYS C CA 1
ATOM 2094 C C . LYS C 1 32 ? 38.459 -0.351 20.501 1.00 34.67 32 LYS C C 1
ATOM 2095 O O . LYS C 1 32 ? 37.793 0.514 21.064 1.00 28.55 32 LYS C O 1
ATOM 2101 N N . TYR C 1 33 ? 37.914 -1.371 19.842 1.00 26.54 33 TYR C N 1
ATOM 2102 C CA . TYR C 1 33 ? 36.468 -1.544 19.762 1.00 24.48 33 TYR C CA 1
ATOM 2103 C C . TYR C 1 33 ? 36.011 -2.660 20.691 1.00 25.59 33 TYR C C 1
ATOM 2104 O O . TYR C 1 33 ? 36.660 -3.701 20.803 1.00 23.22 33 TYR C O 1
ATOM 2113 N N . VAL C 1 34 ? 34.891 -2.430 21.364 1.00 22.62 34 VAL C N 1
ATOM 2114 C CA . VAL C 1 34 ? 34.319 -3.417 22.266 1.00 19.09 34 VAL C CA 1
ATOM 2115 C C . VAL C 1 34 ? 32.871 -3.610 21.843 1.00 19.90 34 VAL C C 1
ATOM 2116 O O . VAL C 1 34 ? 32.106 -2.650 21.792 1.00 14.94 34 VAL C O 1
ATOM 2120 N N . VAL C 1 35 ? 32.504 -4.848 21.540 1.00 13.92 35 VAL C N 1
ATOM 2121 C CA . VAL C 1 35 ? 31.151 -5.156 21.111 1.00 17.69 35 VAL C CA 1
ATOM 2122 C C . VAL C 1 35 ? 30.246 -5.501 22.286 1.00 19.25 35 VAL C C 1
ATOM 2123 O O . VAL C 1 35 ? 30.610 -6.296 23.160 1.00 15.75 35 VAL C O 1
ATOM 2127 N N . LEU C 1 36 ? 29.069 -4.887 22.316 1.00 14.56 36 LEU C N 1
ATOM 2128 C CA . LEU C 1 36 ? 28.112 -5.152 23.383 1.00 16.57 36 LEU C CA 1
ATOM 2129 C C . LEU C 1 36 ? 26.845 -5.793 22.828 1.00 17.15 36 LEU C C 1
ATOM 2130 O O . LEU C 1 36 ? 26.204 -5.250 21.926 1.00 18.09 36 LEU C O 1
ATOM 2135 N N . ASP C 1 37 ? 26.504 -6.966 23.352 1.00 20.62 37 ASP C N 1
ATOM 2136 C CA . ASP C 1 37 ? 25.288 -7.665 22.934 1.00 21.96 37 ASP C CA 1
ATOM 2137 C C . ASP C 1 37 ? 24.236 -7.147 23.896 1.00 16.32 37 ASP C C 1
ATOM 2138 O O . ASP C 1 37 ? 24.225 -7.515 25.071 1.00 24.64 37 ASP C O 1
ATOM 2143 N N . VAL C 1 38 ? 23.355 -6.290 23.398 1.00 17.77 38 VAL C N 1
ATOM 2144 C CA . VAL C 1 38 ? 22.338 -5.681 24.240 1.00 21.07 38 VAL C CA 1
ATOM 2145 C C . VAL C 1 38 ? 20.954 -6.312 24.240 1.00 23.74 38 VAL C C 1
ATOM 2146 O O . VAL C 1 38 ? 19.973 -5.643 24.569 1.00 30.76 38 VAL C O 1
ATOM 2150 N N . ARG C 1 39 ? 20.867 -7.590 23.892 1.00 22.98 39 ARG C N 1
ATOM 2151 C CA . ARG C 1 39 ? 19.573 -8.264 23.874 1.00 25.02 39 ARG C CA 1
ATOM 2152 C C . ARG C 1 39 ? 19.032 -8.418 25.297 1.00 27.47 39 ARG C C 1
ATOM 2153 O O . ARG C 1 39 ? 19.780 -8.720 26.228 1.00 29.94 39 ARG C O 1
ATOM 2161 N N . ASN C 1 40 ? 17.731 -8.195 25.456 1.00 31.48 40 ASN C N 1
ATOM 2162 C CA . ASN C 1 40 ? 17.070 -8.313 26.752 1.00 34.99 40 ASN C CA 1
ATOM 2163 C C . ASN C 1 40 ? 16.393 -9.678 26.878 1.00 40.31 40 ASN C C 1
ATOM 2164 O O . ASN C 1 40 ? 17.051 -10.699 27.095 1.00 41.93 40 ASN C O 1
ATOM 2169 N N . GLN C 1 49 ? 25.341 -15.602 18.308 1.00 45.96 49 GLN C N 1
ATOM 2170 C CA . GLN C 1 49 ? 26.123 -14.744 19.187 1.00 47.20 49 GLN C CA 1
ATOM 2171 C C . GLN C 1 49 ? 27.497 -14.442 18.601 1.00 45.77 49 GLN C C 1
ATOM 2172 O O . GLN C 1 49 ? 28.037 -15.224 17.819 1.00 52.86 49 GLN C O 1
ATOM 2178 N N . ILE C 1 50 ? 28.057 -13.298 18.980 1.00 43.66 50 ILE C N 1
ATOM 2179 C CA . ILE C 1 50 ? 29.376 -12.896 18.503 1.00 37.37 50 ILE C CA 1
ATOM 2180 C C . ILE C 1 50 ? 30.407 -13.215 19.578 1.00 37.18 50 ILE C C 1
ATOM 2181 O O . ILE C 1 50 ? 30.325 -12.706 20.695 1.00 35.02 50 ILE C O 1
ATOM 2186 N N . LYS C 1 51 ? 31.370 -14.070 19.250 1.00 35.91 51 LYS C N 1
ATOM 2187 C CA . LYS C 1 51 ? 32.406 -14.428 20.212 1.00 32.30 51 LYS C CA 1
ATOM 2188 C C . LYS C 1 51 ? 33.253 -13.212 20.560 1.00 35.03 51 LYS C C 1
ATOM 2189 O O . LYS C 1 51 ? 33.708 -12.488 19.675 1.00 33.47 51 LYS C O 1
ATOM 2195 N N . GLY C 1 52 ? 33.451 -12.991 21.855 1.00 33.80 52 GLY C N 1
ATOM 2196 C CA . GLY C 1 52 ? 34.238 -11.857 22.300 1.00 32.81 52 GLY C CA 1
ATOM 2197 C C . GLY C 1 52 ? 33.370 -10.682 22.702 1.00 30.15 52 GLY C C 1
ATOM 2198 O O . GLY C 1 52 ? 33.860 -9.704 23.266 1.00 31.90 52 GLY C O 1
ATOM 2199 N N . ALA C 1 53 ? 32.075 -10.772 22.412 1.00 27.38 53 ALA C N 1
ATOM 2200 C CA . ALA C 1 53 ? 31.143 -9.698 22.752 1.00 26.44 53 ALA C CA 1
ATOM 2201 C C . ALA C 1 53 ? 30.728 -9.751 24.221 1.00 19.56 53 ALA C C 1
ATOM 2202 O O . ALA C 1 53 ? 30.527 -10.826 24.782 1.00 22.71 53 ALA C O 1
ATOM 2204 N N . ILE C 1 54 ? 30.600 -8.585 24.843 1.00 17.81 54 ILE C N 1
ATOM 2205 C CA . ILE C 1 54 ? 30.194 -8.524 26.242 1.00 21.58 54 ILE C CA 1
ATOM 2206 C C . ILE C 1 54 ? 28.674 -8.432 26.340 1.00 23.87 54 ILE C C 1
ATOM 2207 O O . ILE C 1 54 ? 28.062 -7.533 25.765 1.00 25.29 54 ILE C O 1
ATOM 2212 N N . ALA C 1 55 ? 28.071 -9.369 27.065 1.00 23.42 55 ALA C N 1
ATOM 2213 C CA . ALA C 1 55 ? 26.623 -9.383 27.236 1.00 31.40 55 ALA C CA 1
ATOM 2214 C C . ALA C 1 55 ? 26.188 -8.302 28.222 1.00 28.81 55 ALA C C 1
ATOM 2215 O O . ALA C 1 55 ? 26.464 -8.396 29.413 1.00 31.11 55 ALA C O 1
ATOM 2225 N N . PRO C 1 57 ? 22.591 -6.207 28.691 1.00 32.33 57 PRO C N 1
ATOM 2226 C CA . PRO C 1 57 ? 21.240 -5.805 28.282 1.00 33.30 57 PRO C CA 1
ATOM 2227 C C . PRO C 1 57 ? 21.048 -4.292 28.231 1.00 28.74 57 PRO C C 1
ATOM 2228 O O . PRO C 1 57 ? 21.542 -3.562 29.093 1.00 32.29 57 PRO C O 1
ATOM 2232 N N . ALA C 1 58 ? 20.328 -3.824 27.217 1.00 32.26 58 ALA C N 1
ATOM 2233 C CA . ALA C 1 58 ? 20.073 -2.396 27.062 1.00 35.79 58 ALA C CA 1
ATOM 2234 C C . ALA C 1 58 ? 19.334 -1.820 28.272 1.00 37.73 58 ALA C C 1
ATOM 2235 O O . ALA C 1 58 ? 19.478 -0.640 28.582 1.00 46.59 58 ALA C O 1
ATOM 2237 N N . LYS C 1 59 ? 18.553 -2.650 28.958 1.00 32.02 59 LYS C N 1
ATOM 2238 C CA . LYS C 1 59 ? 17.807 -2.184 30.123 1.00 42.12 59 LYS C CA 1
ATOM 2239 C C . LYS C 1 59 ? 18.703 -2.011 31.350 1.00 44.40 59 LYS C C 1
ATOM 2240 O O . LYS C 1 59 ? 18.390 -1.236 32.251 1.00 47.77 59 LYS C O 1
ATOM 2246 N N . ASP C 1 60 ? 19.811 -2.744 31.387 1.00 43.89 60 ASP C N 1
ATOM 2247 C CA . ASP C 1 60 ? 20.737 -2.657 32.508 1.00 48.31 60 ASP C CA 1
ATOM 2248 C C . ASP C 1 60 ? 21.919 -1.759 32.177 1.00 47.79 60 ASP C C 1
ATOM 2249 O O . ASP C 1 60 ? 22.698 -1.390 33.055 1.00 42.07 60 ASP C O 1
ATOM 2254 N N . LEU C 1 61 ? 22.048 -1.411 30.902 1.00 48.92 61 LEU C N 1
ATOM 2255 C CA . LEU C 1 61 ? 23.137 -0.557 30.448 1.00 49.43 61 LEU C CA 1
ATOM 2256 C C . LEU C 1 61 ? 23.155 0.754 31.227 1.00 46.63 61 LEU C C 1
ATOM 2257 O O . LEU C 1 61 ? 24.219 1.268 31.569 1.00 45.50 61 LEU C O 1
ATOM 2262 N N . ALA C 1 62 ? 21.971 1.286 31.512 1.00 46.89 62 ALA C N 1
ATOM 2263 C CA . ALA C 1 62 ? 21.850 2.541 32.245 1.00 47.20 62 ALA C CA 1
ATOM 2264 C C . ALA C 1 62 ? 22.201 2.366 33.717 1.00 51.88 62 ALA C C 1
ATOM 2265 O O . ALA C 1 62 ? 21.764 3.144 34.564 1.00 57.06 62 ALA C O 1
ATOM 2267 N N . THR C 1 63 ? 22.986 1.340 34.021 1.00 50.59 63 THR C N 1
ATOM 2268 C CA . THR C 1 63 ? 23.398 1.084 35.395 1.00 49.04 63 THR C CA 1
ATOM 2269 C C . THR C 1 63 ? 24.775 0.435 35.431 1.00 48.04 63 THR C C 1
ATOM 2270 O O . THR C 1 63 ? 25.567 0.690 36.337 1.00 43.99 63 THR C O 1
ATOM 2274 N N . ARG C 1 64 ? 25.051 -0.403 34.436 1.00 45.10 64 ARG C N 1
ATOM 2275 C CA . ARG C 1 64 ? 26.326 -1.103 34.349 1.00 44.41 64 ARG C CA 1
ATOM 2276 C C . ARG C 1 64 ? 27.329 -0.351 33.485 1.00 45.09 64 ARG C C 1
ATOM 2277 O O . ARG C 1 64 ? 28.513 -0.686 33.460 1.00 40.02 64 ARG C O 1
ATOM 2285 N N . ILE C 1 65 ? 26.849 0.666 32.779 1.00 40.93 65 ILE C N 1
ATOM 2286 C CA . ILE C 1 65 ? 27.700 1.451 31.898 1.00 47.20 65 ILE C CA 1
ATOM 2287 C C . ILE C 1 65 ? 28.914 2.012 32.636 1.00 48.34 65 ILE C C 1
ATOM 2288 O O . ILE C 1 65 ? 29.882 2.451 32.014 1.00 45.70 65 ILE C O 1
ATOM 2293 N N . GLY C 1 66 ? 28.865 1.980 33.965 1.00 50.01 66 GLY C N 1
ATOM 2294 C CA . GLY C 1 66 ? 29.976 2.476 34.758 1.00 44.13 66 GLY C CA 1
ATOM 2295 C C . GLY C 1 66 ? 31.083 1.444 34.837 1.00 45.47 66 GLY C C 1
ATOM 2296 O O . GLY C 1 66 ? 32.083 1.629 35.529 1.00 41.80 66 GLY C O 1
ATOM 2297 N N . GLU C 1 67 ? 30.896 0.346 34.116 1.00 45.67 67 GLU C N 1
ATOM 2298 C CA . GLU C 1 67 ? 31.867 -0.742 34.084 1.00 46.50 67 GLU C CA 1
ATOM 2299 C C . GLU C 1 67 ? 32.600 -0.732 32.746 1.00 42.53 67 GLU C C 1
ATOM 2300 O O . GLU C 1 67 ? 33.259 -1.708 32.379 1.00 39.16 67 GLU C O 1
ATOM 2306 N N . LEU C 1 68 ? 32.479 0.380 32.026 1.00 44.72 68 LEU C N 1
ATOM 2307 C CA . LEU C 1 68 ? 33.093 0.522 30.714 1.00 41.16 68 LEU C CA 1
ATOM 2308 C C . LEU C 1 68 ? 34.328 1.417 30.690 1.00 41.56 68 LEU C C 1
ATOM 2309 O O . LEU C 1 68 ? 34.380 2.451 31.355 1.00 41.54 68 LEU C O 1
ATOM 2314 N N . ASP C 1 69 ? 35.320 1.004 29.908 1.00 39.78 69 ASP C N 1
ATOM 2315 C CA . ASP C 1 69 ? 36.557 1.754 29.766 1.00 39.22 69 ASP C CA 1
ATOM 2316 C C . ASP C 1 69 ? 36.365 2.827 28.697 1.00 39.19 69 ASP C C 1
ATOM 2317 O O . ASP C 1 69 ? 36.199 2.514 27.516 1.00 35.02 69 ASP C O 1
ATOM 2322 N N . PRO C 1 70 ? 36.382 4.107 29.103 1.00 37.94 70 PRO C N 1
ATOM 2323 C CA . PRO C 1 70 ? 36.216 5.273 28.226 1.00 32.76 70 PRO C CA 1
ATOM 2324 C C . PRO C 1 70 ? 37.186 5.323 27.049 1.00 31.64 70 PRO C C 1
ATOM 2325 O O . PRO C 1 70 ? 36.913 5.967 26.038 1.00 32.32 70 PRO C O 1
ATOM 2329 N N . ALA C 1 71 ? 38.322 4.651 27.189 1.00 30.54 71 ALA C N 1
ATOM 2330 C CA . ALA C 1 71 ? 39.326 4.636 26.136 1.00 35.15 71 ALA C CA 1
ATOM 2331 C C . ALA C 1 71 ? 38.932 3.691 25.007 1.00 34.29 71 ALA C C 1
ATOM 2332 O O . ALA C 1 71 ? 39.652 3.561 24.021 1.00 44.71 71 ALA C O 1
ATOM 2334 N N . LYS C 1 72 ? 37.790 3.029 25.152 1.00 32.07 72 LYS C N 1
ATOM 2335 C CA . LYS C 1 72 ? 37.325 2.090 24.138 1.00 27.04 72 LYS C CA 1
ATOM 2336 C C . LYS C 1 72 ? 36.081 2.606 23.417 1.00 25.11 72 LYS C C 1
ATOM 2337 O O . LYS C 1 72 ? 35.281 3.342 23.993 1.00 30.95 72 LYS C O 1
ATOM 2343 N N . THR C 1 73 ? 35.924 2.232 22.150 1.00 19.43 73 THR C N 1
ATOM 2344 C CA . THR C 1 73 ? 34.736 2.630 21.399 1.00 16.88 73 THR C CA 1
ATOM 2345 C C . THR C 1 73 ? 33.785 1.434 21.427 1.00 18.78 73 THR C C 1
ATOM 2346 O O . THR C 1 73 ? 34.146 0.334 21.011 1.00 18.35 73 THR C O 1
ATOM 2350 N N . TYR C 1 74 ? 32.574 1.649 21.926 1.00 18.04 74 TYR C N 1
ATOM 2351 C CA . TYR C 1 74 ? 31.601 0.570 22.027 1.00 16.56 74 TYR C CA 1
ATOM 2352 C C . TYR C 1 74 ? 30.682 0.430 20.824 1.00 14.46 74 TYR C C 1
ATOM 2353 O O . TYR C 1 74 ? 30.142 1.412 20.307 1.00 16.53 74 TYR C O 1
ATOM 2362 N N . VAL C 1 75 ? 30.522 -0.815 20.390 1.00 16.37 75 VAL C N 1
ATOM 2363 C CA . VAL C 1 75 ? 29.696 -1.162 19.244 1.00 14.44 75 VAL C CA 1
ATOM 2364 C C . VAL C 1 75 ? 28.535 -2.023 19.718 1.00 15.00 75 VAL C C 1
ATOM 2365 O O . VAL C 1 75 ? 28.726 -3.153 20.175 1.00 16.40 75 VAL C O 1
ATOM 2369 N N . VAL C 1 76 ? 27.332 -1.474 19.622 1.00 13.03 76 VAL C N 1
ATOM 2370 C CA . VAL C 1 76 ? 26.141 -2.180 20.050 1.00 14.38 76 VAL C CA 1
ATOM 2371 C C . VAL C 1 76 ? 25.649 -3.082 18.926 1.00 17.50 76 VAL C C 1
ATOM 2372 O O . VAL C 1 76 ? 25.508 -2.659 17.773 1.00 18.05 76 VAL C O 1
ATOM 2376 N N . TYR C 1 77 ? 25.410 -4.336 19.281 1.00 14.30 77 TYR C N 1
ATOM 2377 C CA . TYR C 1 77 ? 24.954 -5.350 18.348 1.00 15.84 77 TYR C CA 1
ATOM 2378 C C . TYR C 1 77 ? 23.546 -5.810 18.672 1.00 25.69 77 TYR C C 1
ATOM 2379 O O . TYR C 1 77 ? 23.285 -6.305 19.773 1.00 27.57 77 TYR C O 1
ATOM 2388 N N . ASP C 1 78 ? 22.649 -5.649 17.701 1.00 26.22 78 ASP C N 1
ATOM 2389 C CA . ASP C 1 78 ? 21.246 -6.052 17.837 1.00 33.28 78 ASP C CA 1
ATOM 2390 C C . ASP C 1 78 ? 21.012 -7.319 17.016 1.00 33.77 78 ASP C C 1
ATOM 2391 O O . ASP C 1 78 ? 20.776 -7.249 15.808 1.00 28.38 78 ASP C O 1
ATOM 2396 N N . TRP C 1 79 ? 21.081 -8.467 17.681 1.00 27.60 79 TRP C N 1
ATOM 2397 C CA . TRP C 1 79 ? 20.873 -9.760 17.039 1.00 33.43 79 TRP C CA 1
ATOM 2398 C C . TRP C 1 79 ? 19.594 -9.805 16.206 1.00 33.72 79 TRP C C 1
ATOM 2399 O O . TRP C 1 79 ? 19.604 -10.285 15.072 1.00 38.55 79 TRP C O 1
ATOM 2410 N N . THR C 1 80 ? 18.498 -9.304 16.770 1.00 34.54 80 THR C N 1
ATOM 2411 C CA . THR C 1 80 ? 17.207 -9.312 16.084 1.00 35.36 80 THR C CA 1
ATOM 2412 C C . THR C 1 80 ? 17.216 -8.500 14.795 1.00 33.56 80 THR C C 1
ATOM 2413 O O . THR C 1 80 ? 16.249 -8.528 14.034 1.00 33.19 80 THR C O 1
ATOM 2417 N N . GLY C 1 81 ? 18.307 -7.776 14.556 1.00 34.21 81 GLY C N 1
ATOM 2418 C CA . GLY C 1 81 ? 18.413 -6.967 13.355 1.00 30.17 81 GLY C CA 1
ATOM 2419 C C . GLY C 1 81 ? 17.387 -5.849 13.313 1.00 39.42 81 GLY C C 1
ATOM 2420 O O . GLY C 1 81 ? 17.039 -5.354 12.240 1.00 38.50 81 GLY C O 1
ATOM 2421 N N . GLY C 1 82 ? 16.902 -5.446 14.484 1.00 38.95 82 GLY C N 1
ATOM 2422 C CA . GLY C 1 82 ? 15.913 -4.385 14.549 1.00 42.08 82 GLY C CA 1
ATOM 2423 C C . GLY C 1 82 ? 16.512 -3.001 14.385 1.00 42.36 82 GLY C C 1
ATOM 2424 O O . GLY C 1 82 ? 17.656 -2.858 13.951 1.00 37.72 82 GLY C O 1
ATOM 2425 N N . THR C 1 83 ? 15.739 -1.975 14.729 1.00 40.52 83 THR C N 1
ATOM 2426 C CA . THR C 1 83 ? 16.218 -0.602 14.616 1.00 37.93 83 THR C CA 1
ATOM 2427 C C . THR C 1 83 ? 15.901 0.230 15.852 1.00 33.40 83 THR C C 1
ATOM 2428 O O . THR C 1 83 ? 15.922 1.458 15.790 1.00 33.57 83 THR C O 1
ATOM 2432 N N . THR C 1 84 ? 15.610 -0.431 16.970 1.00 22.48 84 THR C N 1
ATOM 2433 C CA . THR C 1 84 ? 15.294 0.280 18.211 1.00 25.63 84 THR C CA 1
ATOM 2434 C C . THR C 1 84 ? 16.137 -0.164 19.406 1.00 16.66 84 THR C C 1
ATOM 2435 O O . THR C 1 84 ? 16.534 0.656 20.227 1.00 22.75 84 THR C O 1
ATOM 2439 N N . LEU C 1 85 ? 16.397 -1.462 19.508 1.00 18.73 85 LEU C N 1
ATOM 2440 C CA . LEU C 1 85 ? 17.190 -1.997 20.610 1.00 25.54 85 LEU C CA 1
ATOM 2441 C C . LEU C 1 85 ? 18.573 -1.345 20.664 1.00 23.18 85 LEU C C 1
ATOM 2442 O O . LEU C 1 85 ? 18.996 -0.837 21.704 1.00 22.92 85 LEU C O 1
ATOM 2447 N N . GLY C 1 86 ? 19.268 -1.375 19.533 1.00 18.22 86 GLY C N 1
ATOM 2448 C CA . GLY C 1 86 ? 20.588 -0.785 19.458 1.00 20.80 86 GLY C CA 1
ATOM 2449 C C . GLY C 1 86 ? 20.530 0.701 19.742 1.00 17.54 86 GLY C C 1
ATOM 2450 O O . GLY C 1 86 ? 21.379 1.233 20.450 1.00 17.16 86 GLY C O 1
ATOM 2451 N N . LYS C 1 87 ? 19.528 1.375 19.185 1.00 16.91 87 LYS C N 1
ATOM 2452 C CA . LYS C 1 87 ? 19.371 2.804 19.403 1.00 12.56 87 LYS C CA 1
ATOM 2453 C C . LYS C 1 87 ? 19.136 3.157 20.865 1.00 11.85 87 LYS C C 1
ATOM 2454 O O . LYS C 1 87 ? 19.613 4.190 21.338 1.00 12.29 87 LYS C O 1
ATOM 2460 N N . THR C 1 88 ? 18.403 2.315 21.588 1.00 13.22 88 THR C N 1
ATOM 2461 C CA . THR C 1 88 ? 18.150 2.586 23.000 1.00 13.41 88 THR C CA 1
ATOM 2462 C C . THR C 1 88 ? 19.486 2.588 23.736 1.00 18.67 88 THR C C 1
ATOM 2463 O O . THR C 1 88 ? 19.773 3.479 24.546 1.00 16.41 88 THR C O 1
ATOM 2467 N N . ALA C 1 89 ? 20.309 1.590 23.430 1.00 16.14 89 ALA C N 1
ATOM 2468 C CA . ALA C 1 89 ? 21.624 1.455 24.043 1.00 12.18 89 ALA C CA 1
ATOM 2469 C C . ALA C 1 89 ? 22.552 2.587 23.618 1.00 17.53 89 ALA C C 1
ATOM 2470 O O . ALA C 1 89 ? 23.322 3.108 24.429 1.00 14.69 89 ALA C O 1
ATOM 2472 N N . LEU C 1 90 ? 22.483 2.964 22.344 1.00 13.43 90 LEU C N 1
ATOM 2473 C CA . LEU C 1 90 ? 23.331 4.036 21.820 1.00 18.93 90 LEU C CA 1
ATOM 2474 C C . LEU C 1 90 ? 23.010 5.357 22.518 1.00 18.32 90 LEU C C 1
ATOM 2475 O O . LEU C 1 90 ? 23.913 6.104 22.893 1.00 18.55 90 LEU C O 1
ATOM 2480 N N . LEU C 1 91 ? 21.721 5.637 22.694 1.00 16.31 91 LEU C N 1
ATOM 2481 C CA . LEU C 1 91 ? 21.293 6.871 23.346 1.00 19.10 91 LEU C CA 1
ATOM 2482 C C . LEU C 1 91 ? 21.889 6.980 24.740 1.00 17.27 91 LEU C C 1
ATOM 2483 O O . LEU C 1 91 ? 22.363 8.042 25.140 1.00 15.21 91 LEU C O 1
ATOM 2488 N N . VAL C 1 92 ? 21.868 5.878 25.481 1.00 16.17 92 VAL C N 1
ATOM 2489 C CA . VAL C 1 92 ? 22.429 5.879 26.822 1.00 13.60 92 VAL C CA 1
ATOM 2490 C C . VAL C 1 92 ? 23.941 6.113 26.810 1.00 14.97 92 VAL C C 1
ATOM 2491 O O . VAL C 1 92 ? 24.464 6.911 27.594 1.00 16.14 92 VAL C O 1
ATOM 2495 N N . LEU C 1 93 ? 24.638 5.419 25.917 1.00 7.94 93 LEU C N 1
ATOM 2496 C CA . LEU C 1 93 ? 26.088 5.538 25.801 1.00 8.33 93 LEU C CA 1
ATOM 2497 C C . LEU C 1 93 ? 26.568 6.919 25.359 1.00 10.38 93 LEU C C 1
ATOM 2498 O O . LEU C 1 93 ? 27.516 7.460 25.928 1.00 12.71 93 LEU C O 1
ATOM 2503 N N . LEU C 1 94 ? 25.924 7.483 24.340 1.00 11.88 94 LEU C N 1
ATOM 2504 C CA . LEU C 1 94 ? 26.312 8.791 23.837 1.00 11.49 94 LEU C CA 1
ATOM 2505 C C . LEU C 1 94 ? 26.001 9.888 24.847 1.00 17.53 94 LEU C C 1
ATOM 2506 O O . LEU C 1 94 ? 26.783 10.823 25.026 1.00 17.08 94 LEU C O 1
ATOM 2511 N N . SER C 1 95 ? 24.857 9.771 25.509 1.00 15.22 95 SER C N 1
ATOM 2512 C CA . SER C 1 95 ? 24.465 10.755 26.507 1.00 17.46 95 SER C CA 1
ATOM 2513 C C . SER C 1 95 ? 25.439 10.730 27.692 1.00 21.17 95 SER C C 1
ATOM 2514 O O . SER C 1 95 ? 25.594 11.730 28.395 1.00 19.03 95 SER C O 1
ATOM 2517 N N . ALA C 1 96 ? 26.104 9.594 27.901 1.00 15.17 96 ALA C N 1
ATOM 2518 C CA . ALA C 1 96 ? 27.065 9.454 28.996 1.00 19.62 96 ALA C CA 1
ATOM 2519 C C . ALA C 1 96 ? 28.477 9.910 28.601 1.00 25.24 96 ALA C C 1
ATOM 2520 O O . ALA C 1 96 ? 29.417 9.814 29.399 1.00 19.30 96 ALA C O 1
ATOM 2522 N N . GLY C 1 97 ? 28.616 10.403 27.371 1.00 18.39 97 GLY C N 1
ATOM 2523 C CA . GLY C 1 97 ? 29.902 10.889 26.891 1.00 22.72 97 GLY C CA 1
ATOM 2524 C C . GLY C 1 97 ? 30.779 9.835 26.247 1.00 25.45 97 GLY C C 1
ATOM 2525 O O . GLY C 1 97 ? 31.946 10.076 25.928 1.00 20.85 97 GLY C O 1
ATOM 2526 N N . PHE C 1 98 ? 30.212 8.654 26.049 1.00 26.94 98 PHE C N 1
ATOM 2527 C CA . PHE C 1 98 ? 30.950 7.556 25.448 1.00 22.46 98 PHE C CA 1
ATOM 2528 C C . PHE C 1 98 ? 30.887 7.585 23.933 1.00 22.60 98 PHE C C 1
ATOM 2529 O O . PHE C 1 98 ? 29.905 8.037 23.347 1.00 19.99 98 PHE C O 1
ATOM 2537 N N . GLU C 1 99 ? 31.949 7.112 23.296 1.00 20.73 99 GLU C N 1
ATOM 2538 C CA . GLU C 1 99 ? 31.961 7.056 21.849 1.00 22.73 99 GLU C CA 1
ATOM 2539 C C . GLU C 1 99 ? 31.402 5.680 21.511 1.00 17.11 99 GLU C C 1
ATOM 2540 O O . GLU C 1 99 ? 31.939 4.659 21.944 1.00 16.36 99 GLU C O 1
ATOM 2546 N N . ALA C 1 100 ? 30.302 5.654 20.768 1.00 19.14 100 ALA C N 1
ATOM 2547 C CA . ALA C 1 100 ? 29.674 4.390 20.412 1.00 15.90 100 ALA C CA 1
ATOM 2548 C C . ALA C 1 100 ? 28.958 4.436 19.070 1.00 12.89 100 ALA C C 1
ATOM 2549 O O . ALA C 1 100 ? 28.573 5.500 18.587 1.00 12.26 100 ALA C O 1
ATOM 2551 N N . TYR C 1 101 ? 28.780 3.262 18.479 1.00 7.76 101 TYR C N 1
ATOM 2552 C CA . TYR C 1 101 ? 28.117 3.126 17.190 1.00 10.56 101 TYR C CA 1
ATOM 2553 C C . TYR C 1 101 ? 27.340 1.814 17.214 1.00 17.59 101 TYR C C 1
ATOM 2554 O O . TYR C 1 101 ? 27.565 0.970 18.084 1.00 14.59 101 TYR C O 1
ATOM 2563 N N . GLU C 1 102 ? 26.417 1.647 16.272 1.00 21.13 102 GLU C N 1
ATOM 2564 C CA . GLU C 1 102 ? 25.666 0.402 16.179 1.00 18.84 102 GLU C CA 1
ATOM 2565 C C . GLU C 1 102 ? 26.278 -0.373 15.015 1.00 19.53 102 GLU C C 1
ATOM 2566 O O . GLU C 1 102 ? 26.585 0.201 13.966 1.00 16.45 102 GLU C O 1
ATOM 2572 N N . LEU C 1 103 ? 26.496 -1.668 15.225 1.00 18.00 103 LEU C N 1
ATOM 2573 C CA . LEU C 1 103 ? 27.074 -2.526 14.196 1.00 19.65 103 LEU C CA 1
ATOM 2574 C C . LEU C 1 103 ? 26.101 -2.659 13.031 1.00 18.04 103 LEU C C 1
ATOM 2575 O O . LEU C 1 103 ? 24.944 -3.036 13.216 1.00 26.83 103 LEU C O 1
ATOM 2580 N N . ALA C 1 104 ? 26.576 -2.344 11.832 1.00 25.11 104 ALA C N 1
ATOM 2581 C CA . ALA C 1 104 ? 25.747 -2.424 10.638 1.00 30.98 104 ALA C CA 1
ATOM 2582 C C . ALA C 1 104 ? 25.995 -3.728 9.883 1.00 32.75 104 ALA C C 1
ATOM 2583 O O . ALA C 1 104 ? 27.069 -3.935 9.317 1.00 34.71 104 ALA C O 1
#